Protein 4AU1 (pdb70)

B-factor: mean 21.13, std 10.08, range [6.3, 78.18]

CATH classification: 3.40.50.10230

Organism: Rhodobacter capsulatus (strain ATCC BAA-309 / NBRC 16581 / SB1003) (NCBI:txid272942)

Sequence (208 aa):
PHEYEKDGAKIYVQSFATIRAEADLARFTPEEEVVVVRMIHAAGMVGLENHVRFAPGMAIAARAALEAGAPILCDARMMVSEGITRARLPAKNEVICTLQDPRVPALAQEMGNTRRSAAALELWRPKLEGAVVAIGNNAPTALFHLLNMLEDPACPRPAAIIGCPVGFIGAAESKAALAVANPVPWVIVEGRLGGSSAITVAAVNALACRKE

Nearest PDB structures (foldseek):
  4au1-assembly1_A  TM=1.005E+00  e=2.458E-41  Rhodobacter capsulatus SB 1003
  5n0g-assembly1_A-2  TM=1.004E+00  e=7.968E-39  Rhodobacter capsulatus SB 1003
  3e7d-assembly1_A  TM=9.822E-01  e=1.282E-29  Brucella abortus
  1f2v-assembly1_A  TM=9.770E-01  e=1.179E-28  Pseudomonas denitrificans (nom. rej.)
  1ou0-assembly1_A  TM=9.249E-01  e=1.566E-16  Thermoplasma acidophilum DSM 1728

Solvent-accessible surface area: 10111 Å² total; per-residue (Å²): 168,170,160,152,74,154,72,41,76,92,78,98,105,89,31,10,60,74,11,91,92,113,18,96,18,104,137,20,66,106,70,21,32,42,0,0,0,16,0,2,57,40,35,74,69,62,24,0,3,93,71,1,116,25,5,130,42,0,3,106,36,0,23,56,13,0,68,91,31,11,23,0,0,1,4,10,130,150,0,5,109,32,5,55,120,102,32,27,59,36,202,9,91,30,31,30,21,39,107,31,124,158,0,50,60,48,5,156,142,68,71,58,59,140,24,0,0,3,1,40,54,2,84,121,80,0,126,28,0,0,0,0,0,0,72,7,22,51,0,0,78,26,0,15,94,9,10,138,73,130,88,4,37,83,5,28,0,0,0,0,0,0,65,17,148,157,20,0,34,104,0,0,37,33,0,11,134,59,91,28,15,44,13,0,0,0,59,24,146,63,14,9,16,59,7,0,16,6,0,0,8,6,1,1,43,178,160,77

InterPro domains:
  IPR003722 Cobalamin biosynthesis precorrin-8X methylmutase CobH/CbiC [PF02570] (12-205)
  IPR036588 Precorrin-8X methylmutase CobH/CbiC superfamily [G3DSA:3.40.50.10230] (2-209)
  IPR036588 Precorrin-8X methylmutase CobH/CbiC superfamily [SSF63965] (3-206)

Foldseek 3Di:
DDDDDDDPVVVVVVLLVVLVVPADQVVDDPLRSLLVSLLCSLVVDRVLVVQKDWDPCQSVQLLVLQLVQAAEEELDPLQLVLADCVLRNHSHHYDYQLPPPCQVVQCVVVVHDSSQSSVVVCQVRAAQHEYQYFADLRNLQSVLVQLVDVVGHHYQEYAQFHAADPNNLVSQVVCVVSPSHIYMYRHDRGGHNSSSSSSSSSSRHVPD

Radius of gyration: 16.88 Å; Cα contacts (8 Å, |Δi|>4): 423; chains: 1; bounding box: 59×37×43 Å

Secondary structure (DSSP, 8-state):
-------HHHHHHHHHHHHHHHS--TTS-HHHHHHHHHHHHHHT-TTGGGGEEE-TTHHHHHHHHHHTT--EEESSHHHHHHS-GGG-SS---EE--TT-TTHHHHHHHHTS-HHHHHGGGGHHHHTTPEEEE-S-HHHHHHHHHHTTSTTS---SEEEE----SSSHHHHHHHHHHH--SSEEEE-SS---HHHHHHHHHHHH-S--

Structure (mmCIF, N/CA/C/O backbone):
data_4AU1
#
_entry.id   4AU1
#
_cell.length_a   70.550
_cell.length_b   65.710
_cell.length_c   48.050
_cell.angle_alpha   90.00
_cell.angle_beta   99.32
_cell.angle_gamma   90.00
#
_symmetry.space_group_name_H-M   'C 1 2 1'
#
loop_
_entity.id
_entity.type
_entity.pdbx_description
1 polymer 'PRECORRIN-8X METHYLMUTASE'
2 non-polymer DESMETHYL-HBA
3 non-polymer 'SULFATE ION'
4 water water
#
loop_
_atom_site.group_PDB
_atom_site.id
_atom_site.type_symbol
_atom_site.label_atom_id
_atom_site.label_alt_id
_atom_site.label_comp_id
_atom_site.label_asym_id
_atom_site.label_entity_id
_atom_site.label_seq_id
_atom_site.pdbx_PDB_ins_code
_atom_site.Cartn_x
_atom_site.Cartn_y
_atom_site.Cartn_z
_atom_site.occupancy
_atom_site.B_iso_or_equiv
_atom_site.auth_seq_id
_atom_site.auth_comp_id
_atom_site.auth_asym_id
_atom_site.auth_atom_id
_atom_site.pdbx_PDB_model_num
ATOM 1 N N . PRO A 1 22 ? 23.932 30.256 9.013 1.00 33.65 2 PRO A N 1
ATOM 2 C CA . PRO A 1 22 ? 22.694 30.630 9.711 1.00 31.44 2 PRO A CA 1
ATOM 3 C C . PRO A 1 22 ? 21.582 29.594 9.575 1.00 30.24 2 PRO A C 1
ATOM 4 O O . PRO A 1 22 ? 21.619 28.736 8.678 1.00 29.57 2 PRO A O 1
ATOM 8 N N . HIS A 1 23 ? 20.569 29.679 10.460 1.00 22.76 3 HIS A N 1
ATOM 9 C CA . HIS A 1 23 ? 19.420 28.802 10.393 1.00 21.96 3 HIS A CA 1
ATOM 10 C C . HIS A 1 23 ? 18.607 29.138 9.153 1.00 26.42 3 HIS A C 1
ATOM 11 O O . HIS A 1 23 ? 18.333 30.315 8.900 1.00 25.49 3 HIS A O 1
ATOM 18 N N . GLU A 1 24 ? 18.184 28.106 8.412 1.00 23.83 4 GLU A N 1
ATOM 19 C CA . GLU A 1 24 ? 17.335 28.253 7.239 1.00 24.10 4 GLU A CA 1
ATOM 20 C C . GLU A 1 24 ? 15.926 27.900 7.668 1.00 25.48 4 GLU A C 1
ATOM 21 O O . GLU A 1 24 ? 15.744 26.957 8.437 1.00 27.08 4 GLU A O 1
ATOM 27 N N . TYR A 1 25 ? 14.921 28.621 7.144 1.00 20.45 5 TYR A N 1
ATOM 28 C CA . TYR A 1 25 ? 13.525 28.414 7.490 1.00 18.20 5 TYR A CA 1
ATOM 29 C C . TYR A 1 25 ? 12.635 29.106 6.469 1.00 20.54 5 TYR A C 1
ATOM 30 O O . TYR A 1 25 ? 13.104 29.970 5.710 1.00 21.03 5 TYR A O 1
ATOM 39 N N . GLU A 1 26 ? 11.356 28.737 6.451 1.00 18.34 6 GLU A N 1
ATOM 40 C CA . GLU A 1 26 ? 10.389 29.332 5.548 1.00 19.04 6 GLU A CA 1
ATOM 41 C C . GLU A 1 26 ? 10.048 30.750 6.056 1.00 20.50 6 GLU A C 1
ATOM 42 O O . GLU A 1 26 ? 9.672 30.937 7.226 1.00 18.17 6 GLU A O 1
ATOM 48 N N . LYS A 1 27 ? 10.180 31.738 5.155 1.00 19.22 7 LYS A N 1
ATOM 49 C CA . LYS A 1 27 ? 9.969 33.159 5.464 1.00 18.76 7 LYS A CA 1
ATOM 50 C C . LYS A 1 27 ? 8.713 33.778 4.844 1.00 23.04 7 LYS A C 1
ATOM 51 O O . LYS A 1 27 ? 8.432 34.949 5.095 1.00 21.18 7 LYS A O 1
ATOM 57 N N . ASP A 1 28 ? 7.997 33.040 3.972 1.00 19.94 8 ASP A N 1
ATOM 58 C CA . ASP A 1 28 ? 6.794 33.569 3.338 1.00 19.44 8 ASP A CA 1
ATOM 59 C C . ASP A 1 28 ? 5.580 33.232 4.204 1.00 21.47 8 ASP A C 1
ATOM 60 O O . ASP A 1 28 ? 5.130 32.079 4.201 1.00 18.79 8 ASP A O 1
ATOM 65 N N . GLY A 1 29 ? 5.065 34.238 4.932 1.00 21.12 9 GLY A N 1
ATOM 66 C CA . GLY A 1 29 ? 3.923 34.107 5.830 1.00 21.20 9 GLY A CA 1
ATOM 67 C C . GLY A 1 29 ? 2.649 33.613 5.164 1.00 25.14 9 GLY A C 1
ATOM 68 O O . GLY A 1 29 ? 1.973 32.731 5.704 1.00 24.29 9 GLY A O 1
ATOM 69 N N . ALA A 1 30 ? 2.323 34.145 3.970 1.00 24.52 10 ALA A N 1
ATOM 70 C CA . ALA A 1 30 ? 1.113 33.722 3.248 1.00 24.89 10 ALA A CA 1
ATOM 71 C C . ALA A 1 30 ? 1.197 32.218 2.904 1.00 26.84 10 ALA A C 1
ATOM 72 O O . ALA A 1 30 ? 0.223 31.483 3.131 1.00 27.80 10 ALA A O 1
ATOM 74 N N . LYS A 1 31 ? 2.392 31.755 2.494 1.00 22.38 11 LYS A N 1
ATOM 75 C CA . LYS A 1 31 ? 2.713 30.364 2.204 1.00 21.50 11 LYS A CA 1
ATOM 76 C C . LYS A 1 31 ? 2.622 29.493 3.468 1.00 22.93 11 LYS A C 1
ATOM 77 O O . LYS A 1 31 ? 2.051 28.397 3.412 1.00 21.45 11 LYS A O 1
ATOM 83 N N . ILE A 1 32 ? 3.179 29.970 4.597 1.00 18.20 12 ILE A N 1
ATOM 84 C CA . ILE A 1 32 ? 3.108 29.213 5.856 1.00 16.27 12 ILE A CA 1
ATOM 85 C C . ILE A 1 32 ? 1.636 28.928 6.221 1.00 18.55 12 ILE A C 1
ATOM 86 O O . ILE A 1 32 ? 1.324 27.800 6.609 1.00 17.37 12 ILE A O 1
ATOM 91 N N . TYR A 1 33 ? 0.745 29.953 6.081 1.00 18.70 13 TYR A N 1
ATOM 92 C CA . TYR A 1 33 ? -0.695 29.814 6.365 1.00 19.93 13 TYR A CA 1
ATOM 93 C C . TYR A 1 33 ? -1.290 28.703 5.495 1.00 20.13 13 TYR A C 1
ATOM 94 O O . TYR A 1 33 ? -1.941 27.784 6.005 1.00 19.51 13 TYR A O 1
ATOM 103 N N . VAL A 1 34 ? -1.026 28.752 4.174 1.00 17.85 14 VAL A N 1
ATOM 104 C CA . VAL A 1 34 ? -1.546 27.743 3.255 1.00 17.02 14 VAL A CA 1
ATOM 105 C C . VAL A 1 34 ? -1.075 26.321 3.621 1.00 18.45 14 VAL A C 1
ATOM 106 O O . VAL A 1 34 ? -1.871 25.366 3.640 1.00 18.47 14 VAL A O 1
ATOM 110 N N . GLN A 1 35 ? 0.228 26.189 3.935 1.00 15.72 15 GLN A N 1
ATOM 111 C CA . GLN A 1 35 ? 0.803 24.916 4.300 1.00 15.43 15 GLN A CA 1
ATOM 112 C C . GLN A 1 35 ? 0.212 24.400 5.623 1.00 16.46 15 GLN A C 1
ATOM 113 O O . GLN A 1 35 ? -0.027 23.192 5.741 1.00 17.66 15 GLN A O 1
ATOM 119 N N . SER A 1 36 ? 0.015 25.300 6.607 1.00 14.81 16 SER A N 1
ATOM 120 C CA . SER A 1 36 ? -0.558 24.941 7.894 1.00 14.51 16 SER A CA 1
ATOM 121 C C . SER A 1 36 ? -1.961 24.386 7.697 1.00 16.01 16 SER A C 1
ATOM 122 O O . SER A 1 36 ? -2.270 23.301 8.208 1.00 16.49 16 SER A O 1
ATOM 125 N N . PHE A 1 37 ? -2.804 25.104 6.930 1.00 13.82 17 PHE A N 1
ATOM 126 C CA . PHE A 1 37 ? -4.192 24.670 6.711 1.00 14.92 17 PHE A CA 1
ATOM 127 C C . PHE A 1 37 ? -4.248 23.351 5.953 1.00 16.69 17 PHE A C 1
ATOM 128 O O . PHE A 1 37 ? -5.124 22.525 6.235 1.00 16.95 17 PHE A O 1
ATOM 136 N N . ALA A 1 38 ? -3.317 23.138 4.981 1.00 15.88 18 ALA A N 1
ATOM 137 C CA . ALA A 1 38 ? -3.292 21.876 4.239 1.00 15.94 18 ALA A CA 1
ATOM 138 C C . ALA A 1 38 ? -2.882 20.708 5.142 1.00 17.88 18 ALA A C 1
ATOM 139 O O . ALA A 1 38 ? -3.470 19.627 5.059 1.00 18.69 18 ALA A O 1
ATOM 141 N N . THR A 1 39 ? -1.897 20.927 6.041 1.00 17.00 19 THR A N 1
ATOM 142 C CA . THR A 1 39 ? -1.462 19.889 6.986 1.00 15.61 19 THR A CA 1
ATOM 143 C C . THR A 1 39 ? -2.646 19.515 7.906 1.00 17.10 19 THR A C 1
ATOM 144 O O . THR A 1 39 ? -2.948 18.327 8.100 1.00 16.97 19 THR A O 1
ATOM 148 N N . ILE A 1 40 ? -3.367 20.533 8.409 1.00 15.05 20 ILE A N 1
ATOM 149 C CA . ILE A 1 40 ? -4.530 20.273 9.276 1.00 13.79 20 ILE A CA 1
ATOM 150 C C . ILE A 1 40 ? -5.608 19.467 8.535 1.00 17.67 20 ILE A C 1
ATOM 151 O O . ILE A 1 40 ? -6.114 18.483 9.085 1.00 18.14 20 ILE A O 1
ATOM 156 N N . ARG A 1 41 ? -5.922 19.849 7.278 1.00 15.31 21 ARG A N 1
ATOM 157 C CA . ARG A 1 41 ? -6.975 19.136 6.541 1.00 15.82 21 ARG A CA 1
ATOM 158 C C . ARG A 1 41 ? -6.554 17.702 6.203 1.00 18.85 21 ARG A C 1
ATOM 159 O O . ARG A 1 41 ? -7.399 16.799 6.187 1.00 19.79 21 ARG A O 1
ATOM 167 N N . ALA A 1 42 ? -5.241 17.471 6.044 1.00 18.53 22 ALA A N 1
ATOM 168 C CA . ALA A 1 42 ? -4.756 16.115 5.758 1.00 19.02 22 ALA A CA 1
ATOM 169 C C . ALA A 1 42 ? -4.784 15.185 6.985 1.00 22.80 22 ALA A C 1
ATOM 170 O O . ALA A 1 42 ? -4.855 13.967 6.808 1.00 23.69 22 ALA A O 1
ATOM 172 N N . GLU A 1 43 ? -4.762 15.739 8.218 1.00 18.01 23 GLU A N 1
ATOM 173 C CA . GLU A 1 43 ? -4.714 14.947 9.462 1.00 16.80 23 GLU A CA 1
ATOM 174 C C . GLU A 1 43 ? -6.015 14.889 10.258 1.00 18.56 23 GLU A C 1
ATOM 175 O O . GLU A 1 43 ? -6.241 13.927 10.997 1.00 18.99 23 GLU A O 1
ATOM 181 N N . ALA A 1 44 ? -6.799 15.969 10.211 1.00 17.25 24 ALA A N 1
ATOM 182 C CA . ALA A 1 44 ? -7.969 16.141 11.053 1.00 17.03 24 ALA A CA 1
ATOM 183 C C . ALA A 1 44 ? -9.208 15.347 10.651 1.00 21.14 24 ALA A C 1
ATOM 184 O O . ALA A 1 44 ? -9.357 14.990 9.482 1.00 20.53 24 ALA A O 1
ATOM 186 N N . ASP A 1 45 ? -10.106 15.137 11.621 1.00 19.07 25 ASP A N 1
ATOM 187 C CA . ASP A 1 45 ? -11.352 14.374 11.436 1.00 19.58 25 ASP A CA 1
ATOM 188 C C . ASP A 1 45 ? -12.495 15.390 11.317 1.00 20.08 25 ASP A C 1
ATOM 189 O O . ASP A 1 45 ? -13.158 15.689 12.309 1.00 18.87 25 ASP A O 1
ATOM 194 N N . LEU A 1 46 ? -12.684 15.950 10.115 1.00 16.67 26 LEU A N 1
ATOM 195 C CA . LEU A 1 46 ? -13.604 17.081 9.916 1.00 16.73 26 LEU A CA 1
ATOM 196 C C . LEU A 1 46 ? -14.900 16.808 9.172 1.00 19.53 26 LEU A C 1
ATOM 197 O O . LEU A 1 46 ? -15.686 17.737 8.950 1.00 19.12 26 LEU A O 1
ATOM 202 N N . ALA A 1 47 ? -15.157 15.550 8.805 1.00 18.87 27 ALA A N 1
ATOM 203 C CA . ALA A 1 47 ? -16.317 15.183 7.986 1.00 18.25 27 ALA A CA 1
ATOM 204 C C . ALA A 1 47 ? -17.698 15.635 8.491 1.00 19.38 27 ALA A C 1
ATOM 205 O O . ALA A 1 47 ? -18.597 15.907 7.680 1.00 18.46 27 ALA A O 1
ATOM 207 N N . ARG A 1 48 ? -17.891 15.682 9.820 1.00 17.50 28 ARG A N 1
ATOM 208 C CA . ARG A 1 48 ? -19.215 16.010 10.368 1.00 17.05 28 ARG A CA 1
ATOM 209 C C . ARG A 1 48 ? -19.590 17.475 10.255 1.00 19.08 28 ARG A C 1
ATOM 210 O O . ARG A 1 48 ? -20.751 17.838 10.516 1.00 19.26 28 ARG A O 1
ATOM 218 N N . PHE A 1 49 ? -18.603 18.337 9.954 1.00 14.47 29 PHE A N 1
ATOM 219 C CA . PHE A 1 49 ? -18.877 19.758 9.920 1.00 13.72 29 PHE A CA 1
ATOM 220 C C . PHE A 1 49 ? -19.384 20.200 8.575 1.00 17.21 29 PHE A C 1
ATOM 221 O O . PHE A 1 49 ? -18.922 19.712 7.537 1.00 18.16 29 PHE A O 1
ATOM 229 N N . THR A 1 50 ? -20.327 21.147 8.585 1.00 16.43 30 THR A N 1
ATOM 230 C CA . THR A 1 50 ? -20.811 21.742 7.342 1.00 16.44 30 THR A CA 1
ATOM 231 C C . THR A 1 50 ? -19.655 22.574 6.755 1.00 19.91 30 THR A C 1
ATOM 232 O O . THR A 1 50 ? -18.701 22.884 7.482 1.00 18.12 30 THR A O 1
ATOM 236 N N . PRO A 1 51 ? -19.706 22.976 5.462 1.00 17.15 31 PRO A N 1
ATOM 237 C CA . PRO A 1 51 ? -18.614 23.794 4.917 1.00 17.09 31 PRO A CA 1
ATOM 238 C C . PRO A 1 51 ? -18.327 25.075 5.726 1.00 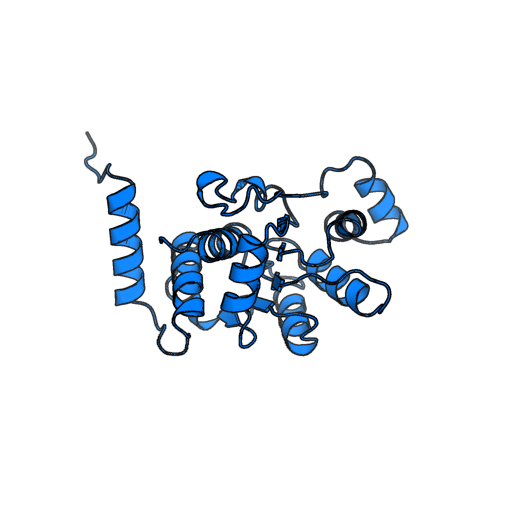18.77 31 PRO A C 1
ATOM 239 O O . PRO A 1 51 ? -17.169 25.429 5.903 1.00 19.49 31 PRO A O 1
ATOM 243 N N . GLU A 1 52 ? -19.378 25.757 6.240 1.00 17.70 32 GLU A N 1
ATOM 244 C CA . GLU A 1 52 ? -19.197 26.991 7.013 1.00 16.39 32 GLU A CA 1
ATOM 245 C C . GLU A 1 52 ? -18.559 26.708 8.374 1.00 18.05 32 GLU A C 1
ATOM 246 O O . GLU A 1 52 ? -17.735 27.490 8.860 1.00 18.54 32 GLU A O 1
ATOM 252 N N . GLU A 1 53 ? -18.921 25.570 8.976 1.00 16.26 33 GLU A N 1
ATOM 253 C CA . GLU A 1 53 ? -18.350 25.179 10.267 1.00 13.95 33 GLU A CA 1
ATOM 254 C C . GLU A 1 53 ? -16.913 24.705 10.105 1.00 15.75 33 GLU A C 1
ATOM 255 O O . GLU A 1 53 ? -16.066 25.018 10.953 1.00 15.31 33 GLU A O 1
ATOM 261 N N . GLU A 1 54 ? -16.637 23.953 9.026 1.00 14.17 34 GLU A N 1
ATOM 262 C CA . GLU A 1 54 ? -15.309 23.376 8.777 1.00 13.46 34 GLU A CA 1
ATOM 263 C C . GLU A 1 54 ? -14.208 24.457 8.740 1.00 16.48 34 GLU A C 1
ATOM 264 O O . GLU A 1 54 ? -13.129 24.250 9.305 1.00 14.87 34 GLU A O 1
ATOM 270 N N . VAL A 1 55 ? -14.487 25.596 8.093 1.00 15.44 35 VAL A N 1
ATOM 271 C CA . VAL A 1 55 ? -13.474 26.658 8.000 1.00 16.15 35 VAL A CA 1
ATOM 272 C C . VAL A 1 55 ? -13.136 27.222 9.394 1.00 16.69 35 VAL A C 1
ATOM 273 O O . VAL A 1 55 ? -11.963 27.509 9.700 1.00 15.84 35 VAL A O 1
ATOM 277 N N . VAL A 1 56 ? -14.147 27.304 10.263 1.00 15.10 36 VAL A N 1
ATOM 278 C CA . VAL A 1 56 ? -13.934 27.795 11.624 1.00 13.97 36 VAL A CA 1
ATOM 279 C C . VAL A 1 56 ? -13.088 26.778 12.401 1.00 14.62 36 VAL A C 1
ATOM 280 O O . VAL A 1 56 ? -12.136 27.156 13.102 1.00 14.66 36 VAL A O 1
ATOM 284 N N . VAL A 1 57 ? -13.440 25.483 12.288 1.00 13.67 37 VAL A N 1
ATOM 285 C CA . VAL A 1 57 ? -12.710 24.455 13.030 1.00 13.03 37 VAL A CA 1
ATOM 286 C C . VAL A 1 57 ? -11.252 24.405 12.592 1.00 14.23 37 VAL A C 1
ATOM 287 O O . VAL A 1 57 ? -10.369 24.277 13.433 1.00 14.34 37 VAL A O 1
ATOM 291 N N . VAL A 1 58 ? -10.997 24.469 11.267 1.00 12.61 38 VAL A N 1
ATOM 292 C CA . VAL A 1 58 ? -9.615 24.474 10.800 1.00 12.19 38 VAL A CA 1
ATOM 293 C C . VAL A 1 58 ? -8.824 25.641 11.419 1.00 13.80 38 VAL A C 1
ATOM 294 O O . VAL A 1 58 ? -7.679 25.444 11.824 1.00 13.10 38 VAL A O 1
ATOM 298 N N . ARG A 1 59 ? -9.423 26.840 11.483 1.00 13.61 39 ARG A N 1
ATOM 299 C CA . ARG A 1 59 ? -8.672 27.969 12.027 1.00 13.30 39 ARG A CA 1
ATOM 300 C C . ARG A 1 59 ? -8.423 27.776 13.543 1.00 13.96 39 ARG A C 1
ATOM 301 O O . ARG A 1 59 ? -7.348 28.157 14.032 1.00 14.75 39 ARG A O 1
ATOM 309 N N . MET A 1 60 ? -9.397 27.175 14.260 1.00 12.24 40 MET A N 1
ATOM 310 C CA . MET A 1 60 ? -9.233 26.912 15.695 1.00 11.69 40 MET A CA 1
ATOM 311 C C . MET A 1 60 ? -8.092 25.919 15.902 1.00 14.10 40 MET A C 1
ATOM 312 O O . MET A 1 60 ? -7.256 26.121 16.779 1.00 14.75 40 MET A O 1
ATOM 317 N N . ILE A 1 61 ? -8.021 24.826 15.073 1.00 12.41 41 ILE A N 1
ATOM 318 C CA . ILE A 1 61 ? -6.945 23.832 15.195 1.00 11.72 41 ILE A CA 1
ATOM 319 C C . ILE A 1 61 ? -5.605 24.525 14.956 1.00 14.07 41 ILE A C 1
ATOM 320 O O . ILE A 1 61 ? -4.632 24.296 15.684 1.00 14.59 41 ILE A O 1
ATOM 325 N N . HIS A 1 62 ? -5.556 25.377 13.899 1.00 12.16 42 HIS A N 1
ATOM 326 C CA . HIS A 1 62 ? -4.365 26.149 13.556 1.00 12.45 42 HIS A CA 1
ATOM 327 C C . HIS A 1 62 ? -3.881 26.972 14.752 1.00 14.77 42 HIS A C 1
ATOM 328 O O . HIS A 1 62 ? -2.692 26.930 15.082 1.00 16.33 42 HIS A O 1
ATOM 335 N N . ALA A 1 63 ? -4.800 27.694 15.418 1.00 14.45 43 ALA A N 1
ATOM 336 C CA . ALA A 1 63 ? -4.416 28.523 16.565 1.00 14.09 43 ALA A CA 1
ATOM 337 C C . ALA A 1 63 ? -3.881 27.708 17.740 1.00 16.61 43 ALA A C 1
ATOM 338 O O . ALA A 1 63 ? -2.971 28.177 18.439 1.00 17.17 43 ALA A O 1
ATOM 340 N N . ALA A 1 64 ? -4.448 26.505 17.953 1.00 14.17 44 ALA A N 1
ATOM 341 C CA . ALA A 1 64 ? -4.090 25.638 19.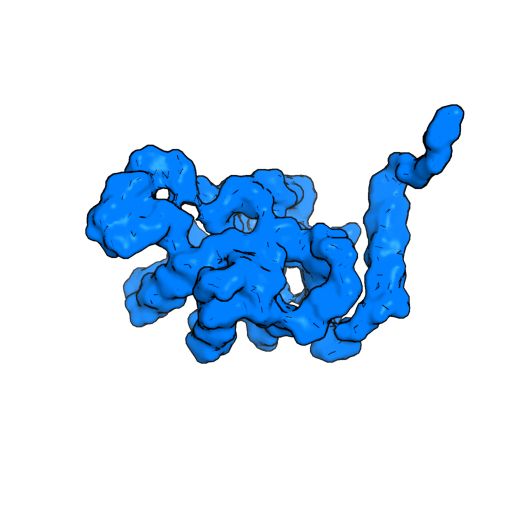063 1.00 14.49 44 ALA A CA 1
ATOM 342 C C . ALA A 1 64 ? -2.861 24.782 18.813 1.00 15.13 44 ALA A C 1
ATOM 343 O O . ALA A 1 64 ? -2.311 24.239 19.770 1.00 15.55 44 ALA A O 1
ATOM 345 N N . GLY A 1 65 ? -2.493 24.578 17.540 1.00 12.90 45 GLY A N 1
ATOM 346 C CA . GLY A 1 65 ? -1.412 23.652 17.201 1.00 12.28 45 GLY A CA 1
ATOM 347 C C . GLY A 1 65 ? -1.777 22.221 17.580 1.00 14.59 45 GLY A C 1
ATOM 348 O O . GLY A 1 65 ? -0.908 21.443 17.971 1.00 14.14 45 GLY A O 1
ATOM 349 N N . MET A 1 66 ? -3.073 21.873 17.498 1.00 13.24 46 MET A N 1
ATOM 350 C CA . MET A 1 66 ? -3.524 20.605 18.014 1.00 15.43 46 MET A CA 1
ATOM 351 C C . MET A 1 66 ? -4.578 19.932 17.164 1.00 15.90 46 MET A C 1
ATOM 352 O O . MET A 1 66 ? -5.779 20.207 17.315 1.00 15.01 46 MET A O 1
ATOM 357 N N . VAL A 1 67 ? -4.148 19.020 16.281 1.00 14.78 47 VAL A N 1
ATOM 358 C CA . VAL A 1 67 ? -5.119 18.184 15.591 1.00 15.26 47 VAL A CA 1
ATOM 359 C C . VAL A 1 67 ? -5.651 17.293 16.733 1.00 20.29 47 VAL A C 1
ATOM 360 O O . VAL A 1 67 ? -4.897 16.827 17.605 1.00 20.50 47 VAL A O 1
ATOM 364 N N . GLY A 1 68 ? -6.942 17.126 16.751 1.00 17.03 48 GLY A N 1
ATOM 365 C CA . GLY A 1 68 ? -7.600 16.397 17.830 1.00 16.15 48 GLY A CA 1
ATOM 366 C C . GLY A 1 68 ? -8.566 17.340 18.510 1.00 16.91 48 GLY A C 1
ATOM 367 O O . GLY A 1 68 ? -9.618 16.916 19.019 1.00 16.30 48 GLY A O 1
ATOM 368 N N . LEU A 1 69 ? -8.254 18.665 18.471 1.00 14.12 49 LEU A N 1
ATOM 369 C CA . LEU A 1 69 ? -9.166 19.667 19.044 1.00 12.25 49 LEU A CA 1
ATOM 370 C C . LEU A 1 69 ? -10.574 19.509 18.431 1.00 15.89 49 LEU A C 1
ATOM 371 O O . LEU A 1 69 ? -11.573 19.755 19.111 1.00 15.60 49 LEU A O 1
ATOM 376 N N . GLU A 1 70 ? -10.644 19.131 17.135 1.00 14.64 50 GLU A N 1
ATOM 377 C CA . GLU A 1 70 ? -11.944 19.031 16.454 1.00 14.97 50 GLU A CA 1
ATOM 378 C C . GLU A 1 70 ? -12.897 18.051 17.096 1.00 15.82 50 GLU A C 1
ATOM 379 O O . GLU A 1 70 ? -14.102 18.210 16.936 1.00 16.54 50 GLU A O 1
ATOM 385 N N . ASN A 1 71 ? -12.374 17.045 17.821 1.00 13.73 51 ASN A N 1
ATOM 386 C CA . ASN A 1 71 ? -13.283 16.098 18.476 1.00 13.03 51 ASN A CA 1
ATOM 387 C C . ASN A 1 71 ? -14.062 16.762 19.606 1.00 16.28 51 ASN A C 1
ATOM 388 O O . ASN A 1 71 ? -15.026 16.163 20.074 1.00 18.44 51 ASN A O 1
ATOM 393 N N . HIS A 1 72 ? -13.673 17.971 20.033 1.00 13.98 52 HIS A N 1
ATOM 394 C CA . HIS A 1 72 ? -14.328 18.667 21.145 1.00 15.65 52 HIS A CA 1
ATOM 395 C C . HIS A 1 72 ? -15.240 19.810 20.709 1.00 15.64 52 HIS A C 1
ATOM 396 O O . HIS A 1 72 ? -15.989 20.352 21.525 1.00 14.77 52 HIS A O 1
ATOM 403 N N . VAL A 1 73 ? -15.198 20.156 19.421 1.00 13.39 53 VAL A N 1
ATOM 404 C CA . VAL A 1 73 ? -15.949 21.301 18.920 1.00 12.06 53 VAL A CA 1
ATOM 405 C C . VAL A 1 73 ? -17.395 20.946 18.627 1.00 15.05 53 VAL A C 1
ATOM 406 O O . VAL A 1 73 ? -17.687 19.934 17.960 1.00 15.27 53 VAL A O 1
ATOM 410 N N . ARG A 1 74 ? -18.303 21.807 19.105 1.00 14.26 54 ARG A N 1
ATOM 411 C CA . ARG A 1 74 ? -19.743 21.630 18.888 1.00 14.42 54 ARG A CA 1
ATOM 412 C C . ARG A 1 74 ? -20.346 22.963 18.476 1.00 15.76 54 ARG A C 1
ATOM 413 O O . ARG A 1 74 ? -20.100 23.975 19.150 1.00 14.93 54 ARG A O 1
ATOM 421 N N . PHE A 1 75 ? -21.197 22.954 17.435 1.00 13.75 55 PHE A N 1
ATOM 422 C CA . PHE A 1 75 ? -21.914 24.161 16.990 1.00 14.00 55 PHE A CA 1
ATOM 423 C C . PHE A 1 75 ? -23.404 23.937 17.086 1.00 16.72 55 PHE A C 1
ATOM 424 O O . PHE A 1 75 ? -23.891 22.838 16.742 1.00 16.52 55 PHE A O 1
ATOM 432 N N . ALA A 1 76 ? -24.137 25.019 17.394 1.00 14.00 56 ALA A N 1
ATOM 433 C CA . ALA A 1 76 ? -25.567 24.952 17.224 1.00 14.02 56 ALA A CA 1
ATOM 434 C C . ALA A 1 76 ? -25.784 24.985 15.711 1.00 17.22 56 ALA A C 1
ATOM 435 O O . ALA A 1 76 ? -25.059 25.688 14.999 1.00 15.86 56 ALA A O 1
ATOM 437 N N . PRO A 1 77 ? -26.781 24.242 15.197 1.00 15.84 57 PRO A N 1
ATOM 438 C CA . PRO A 1 77 ? -27.078 24.318 13.749 1.00 16.08 57 PRO A CA 1
ATOM 439 C C . PRO A 1 77 ? -27.304 25.771 13.312 1.00 19.48 57 PRO A C 1
ATOM 440 O O . PRO A 1 77 ? -28.020 26.518 13.990 1.00 19.31 57 PRO A O 1
ATOM 444 N N . GLY A 1 78 ? -26.639 26.175 12.237 1.00 17.39 58 GLY A N 1
ATOM 445 C CA . GLY A 1 78 ? -26.760 27.526 11.684 1.00 18.24 58 GLY A CA 1
ATOM 446 C C . GLY A 1 78 ? -25.930 28.612 12.344 1.00 19.29 58 GLY A C 1
ATOM 447 O O . GLY A 1 78 ? -25.917 29.755 11.852 1.00 18.74 58 GLY A O 1
ATOM 448 N N . MET A 1 79 ? -25.225 28.304 13.451 1.00 15.15 59 MET A N 1
ATOM 449 C CA . MET A 1 79 ? -24.433 29.329 14.125 1.00 13.61 59 MET A CA 1
ATOM 450 C C . MET A 1 79 ? -23.388 29.998 13.212 1.00 17.04 59 MET A C 1
ATOM 451 O O . MET A 1 79 ? -23.284 31.235 13.215 1.00 17.15 59 MET A O 1
ATOM 456 N N . ALA A 1 80 ? -22.579 29.203 12.492 1.00 14.87 60 ALA A N 1
ATOM 457 C CA . ALA A 1 80 ? -21.509 29.795 11.678 1.00 15.02 60 ALA A CA 1
ATOM 458 C C . ALA A 1 80 ? -22.073 30.731 10.609 1.00 16.35 60 ALA A C 1
ATOM 459 O O . ALA A 1 80 ? -21.516 31.824 10.388 1.00 16.58 60 ALA A O 1
ATOM 461 N N . ILE A 1 81 ? -23.206 30.347 9.994 1.00 15.48 61 ILE A N 1
ATOM 462 C CA . ILE A 1 81 ? -23.847 31.217 8.986 1.00 16.60 61 ILE A CA 1
ATOM 463 C C . ILE A 1 81 ? -24.377 32.488 9.671 1.00 19.08 61 ILE A C 1
ATOM 464 O O . ILE A 1 81 ? -24.143 33.587 9.172 1.00 18.96 61 ILE A O 1
ATOM 469 N N . ALA A 1 82 ? -25.026 32.339 10.835 1.00 16.81 62 ALA A N 1
ATOM 470 C CA . ALA A 1 82 ? -25.613 33.478 11.545 1.00 17.30 62 ALA A CA 1
ATOM 471 C C . ALA A 1 82 ? -24.553 34.480 12.041 1.00 17.74 62 ALA A C 1
ATOM 472 O O . ALA A 1 82 ? -24.749 35.699 11.942 1.00 18.73 62 ALA A O 1
ATOM 474 N N . ALA A 1 83 ? -23.446 33.973 12.603 1.00 15.71 63 ALA A N 1
ATOM 475 C CA . ALA A 1 83 ? -22.388 34.837 13.133 1.00 15.41 63 ALA A CA 1
ATOM 476 C C . ALA A 1 83 ? -21.694 35.580 11.999 1.00 17.72 63 ALA A C 1
ATOM 477 O O . ALA A 1 83 ? -21.423 36.772 12.152 1.00 17.30 63 ALA A O 1
ATOM 479 N N . ARG A 1 84 ? -21.423 34.908 10.850 1.00 15.85 64 ARG A N 1
ATOM 480 C CA . ARG A 1 84 ? -20.809 35.627 9.719 1.00 16.19 64 ARG A CA 1
ATOM 481 C C . ARG A 1 84 ? -21.755 36.740 9.231 1.00 18.75 64 ARG A C 1
ATOM 482 O O . ARG A 1 84 ? -21.309 37.867 8.993 1.00 19.29 64 ARG A O 1
ATOM 490 N N . ALA A 1 85 ? -23.065 36.442 9.126 1.00 17.07 65 ALA A N 1
ATOM 491 C CA . ALA A 1 85 ? -24.024 37.469 8.697 1.00 17.44 65 ALA A CA 1
ATOM 492 C C . ALA A 1 85 ? -24.076 38.658 9.663 1.00 19.92 65 ALA A C 1
ATOM 493 O O . ALA A 1 85 ? -24.139 39.808 9.214 1.00 19.61 65 ALA A O 1
ATOM 495 N N . ALA A 1 86 ? -23.988 38.402 10.982 1.00 19.01 66 ALA A N 1
ATOM 496 C CA . ALA A 1 86 ? -23.997 39.492 11.939 1.00 18.68 66 ALA A CA 1
ATOM 497 C C . ALA A 1 86 ? -22.744 40.362 11.769 1.00 19.20 66 ALA A C 1
ATOM 498 O O . ALA A 1 86 ? -22.851 41.593 11.778 1.00 19.18 66 ALA A O 1
ATOM 500 N N . LEU A 1 87 ? -21.556 39.736 11.583 1.00 16.67 67 LEU A N 1
ATOM 501 C CA . LEU A 1 87 ? -20.332 40.515 11.404 1.00 15.41 67 LEU A CA 1
ATOM 502 C C . LEU A 1 87 ? -20.407 41.315 10.101 1.00 18.36 67 LEU A C 1
ATOM 503 O O . LEU A 1 87 ? -20.033 42.493 10.102 1.00 19.24 67 LEU A O 1
ATOM 508 N N . GLU A 1 88 ? -20.962 40.728 9.025 1.00 17.08 68 GLU A N 1
ATOM 509 C CA . GLU A 1 88 ? -21.067 41.467 7.762 1.00 17.62 68 GLU A CA 1
ATOM 510 C C . GLU A 1 88 ? -22.035 42.646 7.851 1.00 23.78 68 GLU A C 1
ATOM 511 O O . GLU A 1 88 ? -21.904 43.624 7.100 1.00 24.54 68 GLU A O 1
ATOM 517 N N . ALA A 1 89 ? -22.968 42.579 8.809 1.00 21.22 69 ALA A N 1
ATOM 518 C CA . ALA A 1 89 ? -23.966 43.620 9.059 1.00 22.40 69 ALA A CA 1
ATOM 519 C C . ALA A 1 89 ? -23.430 44.710 10.016 1.00 24.92 69 ALA A C 1
ATOM 520 O O . ALA A 1 89 ? -24.174 45.619 10.368 1.00 26.39 69 ALA A O 1
ATOM 522 N N . GLY A 1 90 ? -22.180 44.578 10.462 1.00 20.37 70 GLY A N 1
ATOM 523 C CA . GLY A 1 90 ? -21.517 45.544 11.331 1.00 19.28 70 GLY A CA 1
ATOM 524 C C . GLY A 1 90 ? -21.609 45.270 12.822 1.00 21.65 70 GLY A C 1
ATOM 525 O O . GLY A 1 90 ? -21.322 46.161 13.616 1.00 21.26 70 GLY A O 1
ATOM 526 N N . ALA A 1 91 ? -21.998 44.050 13.222 1.00 18.15 71 ALA A N 1
ATOM 527 C CA . ALA A 1 91 ? -22.117 43.725 14.653 1.00 16.67 71 ALA A CA 1
ATOM 528 C C . ALA A 1 91 ? -20.814 43.972 15.413 1.00 16.90 71 ALA A C 1
ATOM 529 O O . ALA A 1 91 ? -19.741 43.573 14.942 1.00 16.96 71 ALA A O 1
ATOM 531 N N . PRO A 1 92 ? -20.887 44.522 16.646 1.00 14.95 72 PRO A N 1
ATOM 532 C CA . PRO A 1 92 ? -19.672 44.617 17.464 1.00 14.50 72 PRO A CA 1
ATOM 533 C C . PRO A 1 92 ? -19.306 43.229 18.000 1.00 15.75 72 PRO A C 1
ATOM 534 O O . PRO A 1 92 ? -20.149 42.317 18.071 1.00 16.16 72 PRO A O 1
ATOM 538 N N . ILE A 1 93 ? -18.054 43.080 18.409 1.00 13.85 73 ILE A N 1
ATOM 539 C CA . ILE A 1 93 ? -17.533 41.848 18.964 1.00 13.41 73 ILE A CA 1
ATOM 540 C C . ILE A 1 93 ? -17.204 42.157 20.412 1.00 15.30 73 ILE A C 1
ATOM 541 O O . ILE A 1 93 ? -16.347 43.012 20.693 1.00 15.52 73 ILE A O 1
ATOM 546 N N . LEU A 1 94 ? -17.884 41.468 21.347 1.00 12.56 74 LEU A N 1
ATOM 547 C CA . LEU A 1 94 ? -17.728 41.715 22.779 1.00 12.54 74 LEU A CA 1
ATOM 548 C C . LEU A 1 94 ? -16.843 40.618 23.353 1.00 13.87 74 LEU A C 1
ATOM 549 O O . LEU A 1 94 ? -17.180 39.445 23.231 1.00 14.01 74 LEU A O 1
ATOM 554 N N . CYS A 1 95 ? -15.722 41.005 23.972 1.00 11.98 75 CYS A N 1
ATOM 555 C CA . CYS A 1 95 ? -14.653 40.090 24.379 1.00 11.53 75 CYS A CA 1
ATOM 556 C C . CYS A 1 95 ? -14.471 40.086 25.858 1.00 13.82 75 CYS A C 1
ATOM 557 O O . CYS A 1 95 ? -14.425 41.158 26.450 1.00 13.12 75 CYS A O 1
ATOM 560 N N . ASP A 1 96 ? -14.288 38.901 26.463 1.00 12.72 76 ASP A N 1
ATOM 561 C CA . ASP A 1 96 ? -14.125 38.836 27.918 1.00 11.73 76 ASP A CA 1
ATOM 562 C C . ASP A 1 96 ? -12.755 39.281 28.424 1.00 15.81 76 ASP A C 1
ATOM 563 O O . ASP A 1 96 ? -12.609 39.603 29.616 1.00 15.82 76 ASP A O 1
ATOM 568 N N . ALA A 1 97 ? -11.745 39.250 27.560 1.00 14.86 77 ALA A N 1
ATOM 569 C CA . ALA A 1 97 ? -10.370 39.558 27.955 1.00 15.69 77 ALA A CA 1
ATOM 570 C C . ALA A 1 97 ? -9.633 40.314 26.864 1.00 16.44 77 ALA A C 1
ATOM 571 O O . ALA A 1 97 ? -9.979 40.162 25.686 1.00 14.45 77 ALA A O 1
ATOM 573 N N . ARG A 1 98 ? -8.591 41.082 27.251 1.00 15.92 78 ARG A N 1
ATOM 574 C CA . ARG A 1 98 ? -7.773 41.828 26.311 1.00 15.18 78 ARG A CA 1
ATOM 575 C C . ARG A 1 98 ? -7.018 40.928 25.339 1.00 16.82 78 ARG A C 1
ATOM 576 O O . ARG A 1 98 ? -6.753 41.356 24.211 1.00 17.06 78 ARG A O 1
ATOM 584 N N A MET A 1 99 ? -6.639 39.724 25.762 0.51 13.96 79 MET A N 1
ATOM 585 N N B MET A 1 99 ? -6.699 39.678 25.745 0.49 15.09 79 MET A N 1
ATOM 586 C CA A MET A 1 99 ? -5.949 38.828 24.832 0.51 12.69 79 MET A CA 1
ATOM 587 C CA B MET A 1 99 ? -6.006 38.691 24.882 0.49 14.40 79 MET A CA 1
ATOM 588 C C A MET A 1 99 ? -6.855 38.513 23.652 0.51 16.54 79 MET A C 1
ATOM 589 C C B MET A 1 99 ? -6.900 38.193 23.752 0.49 17.28 79 MET A C 1
ATOM 590 O O A MET A 1 99 ? -6.357 38.395 22.531 0.51 15.94 79 MET A O 1
ATOM 591 O O B MET A 1 99 ? -6.435 37.582 22.771 0.49 15.49 79 MET A O 1
ATOM 600 N N . VAL A 1 100 ? -8.203 38.466 23.884 1.00 14.39 80 VAL A N 1
ATOM 601 C CA . VAL A 1 100 ? -9.156 38.187 22.830 1.00 13.99 80 VAL A CA 1
ATOM 602 C C . VAL A 1 100 ? -9.311 39.461 21.975 1.00 15.84 80 VAL A C 1
ATOM 603 O O . VAL A 1 100 ? -9.124 39.406 20.756 1.00 16.46 80 VAL A O 1
ATOM 607 N N . SER A 1 101 ? -9.660 40.606 22.592 1.00 13.46 81 SER A N 1
ATOM 608 C CA . SER A 1 101 ? -9.870 41.818 21.810 1.00 15.59 81 SER A CA 1
ATOM 609 C C . SER A 1 101 ? -8.646 42.213 20.993 1.00 20.59 81 SER A C 1
ATOM 610 O O . SER A 1 101 ? -8.787 42.592 19.827 1.00 20.88 81 SER A O 1
ATOM 613 N N . GLU A 1 102 ? -7.444 42.053 21.580 1.00 18.78 82 GLU A N 1
ATOM 614 C CA . GLU A 1 102 ? -6.199 42.435 20.898 1.00 20.85 82 GLU A CA 1
ATOM 615 C C . GLU A 1 102 ? -5.759 41.449 19.816 1.00 24.61 82 GLU A C 1
ATOM 616 O O . GLU A 1 102 ? -4.986 41.821 18.924 1.00 27.10 82 GLU A O 1
ATOM 622 N N . GLY A 1 103 ? -6.294 40.242 19.858 1.00 18.77 83 GLY A N 1
ATOM 623 C CA . GLY A 1 103 ? -6.002 39.196 18.886 1.00 18.84 83 GLY A CA 1
ATOM 624 C C . GLY A 1 103 ? -6.79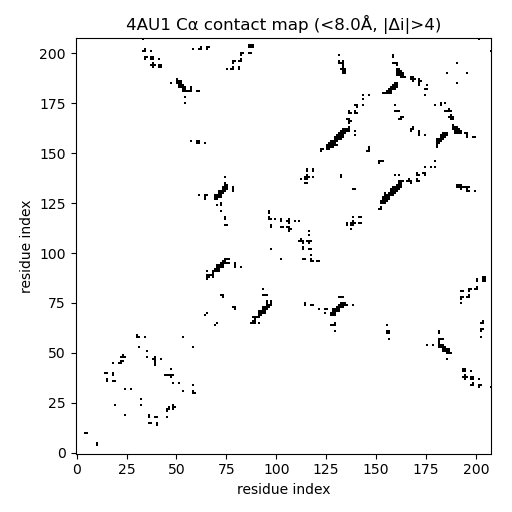2 39.265 17.604 1.00 23.03 83 GLY A C 1
ATOM 625 O O . GLY A 1 103 ? -6.383 38.706 16.575 1.00 24.90 83 GLY A O 1
ATOM 626 N N . ILE A 1 104 ? -7.959 39.894 17.657 1.00 17.08 84 ILE A N 1
ATOM 627 C CA . ILE A 1 104 ? -8.801 39.969 16.474 1.00 15.20 84 ILE A CA 1
ATOM 628 C C . ILE A 1 104 ? -8.088 40.803 15.439 1.00 19.67 84 ILE A C 1
ATOM 629 O O . ILE A 1 104 ? -7.529 41.860 15.757 1.00 18.42 84 ILE A O 1
ATOM 634 N N . THR A 1 105 ? -8.037 40.272 14.211 1.00 17.47 85 THR A N 1
ATOM 635 C CA . THR A 1 105 ? -7.319 40.919 13.114 1.00 16.75 85 THR A CA 1
ATOM 636 C C . THR A 1 105 ? -8.236 41.987 12.493 1.00 20.56 85 THR A C 1
ATOM 637 O O . THR A 1 105 ? -9.206 41.669 11.803 1.00 20.25 85 THR A O 1
ATOM 641 N N . ARG A 1 106 ? -7.908 43.256 12.729 1.00 19.39 86 ARG A N 1
ATOM 642 C CA . ARG A 1 106 ? -8.708 44.375 12.228 1.00 21.35 86 ARG A CA 1
ATOM 643 C C . ARG A 1 106 ? -8.877 44.344 10.706 1.00 24.64 86 ARG A C 1
ATOM 644 O O . ARG A 1 106 ? -9.981 44.619 10.212 1.00 24.64 86 ARG A O 1
ATOM 652 N N . ALA A 1 107 ? -7.816 43.916 9.976 1.00 23.79 87 ALA A N 1
ATOM 653 C CA . ALA A 1 107 ? -7.818 43.820 8.503 1.00 24.16 87 ALA A CA 1
ATOM 654 C C . ALA A 1 107 ? -8.833 42.785 7.947 1.00 27.60 87 ALA A C 1
ATOM 655 O O . ALA A 1 107 ? -9.222 42.855 6.773 1.00 29.31 87 ALA A O 1
ATOM 657 N N . ARG A 1 108 ? -9.218 41.816 8.762 1.00 23.32 88 ARG A N 1
ATOM 658 C CA . ARG A 1 108 ? -10.177 40.785 8.370 1.00 22.22 88 ARG A CA 1
ATOM 659 C C . ARG A 1 108 ? -11.624 41.225 8.674 1.00 25.42 88 ARG A C 1
ATOM 660 O O . ARG A 1 108 ? -12.571 40.553 8.244 1.00 25.01 88 ARG A O 1
ATOM 668 N N . LEU A 1 109 ? -11.806 42.355 9.404 1.00 21.52 89 LEU A N 1
ATOM 669 C CA . LEU A 1 109 ? -13.158 42.788 9.752 1.00 19.73 89 LEU A CA 1
ATOM 670 C C . LEU A 1 109 ? -13.929 43.312 8.549 1.00 22.22 89 LEU A C 1
ATOM 671 O O . LEU A 1 109 ? -13.389 44.102 7.780 1.00 22.70 89 LEU A O 1
ATOM 676 N N . PRO A 1 110 ? -15.154 42.804 8.305 1.00 19.11 90 PRO A N 1
ATOM 677 C CA . PRO A 1 110 ? -15.864 43.181 7.069 1.00 18.85 90 PRO A CA 1
ATOM 678 C C . PRO A 1 110 ? -16.566 44.527 7.058 1.00 23.34 90 PRO A C 1
ATOM 679 O O . PRO A 1 110 ? -16.839 45.061 5.969 1.00 24.36 90 PRO A O 1
ATOM 683 N N . ALA A 1 111 ? -16.944 45.028 8.242 1.00 21.28 91 ALA A N 1
ATOM 684 C CA . ALA A 1 111 ? -17.777 46.215 8.334 1.00 21.95 91 ALA A CA 1
ATOM 685 C C . ALA A 1 111 ? -17.403 47.152 9.487 1.00 25.06 91 ALA A C 1
ATOM 686 O O . ALA A 1 111 ? -18.281 47.614 10.234 1.00 26.31 91 ALA A O 1
ATOM 688 N N . LYS A 1 112 ? -16.097 47.455 9.607 1.00 21.46 92 LYS A N 1
ATOM 689 C CA . LYS A 1 112 ? -15.538 48.391 10.612 1.00 21.94 92 LYS A CA 1
ATOM 690 C C . LYS A 1 112 ? -16.081 48.045 12.011 1.00 23.33 92 LYS A C 1
ATOM 691 O O . LYS A 1 112 ? -16.460 48.924 12.794 1.00 23.29 92 LYS A O 1
ATOM 697 N N . ASN A 1 113 ? -16.177 46.743 12.287 1.00 19.23 93 ASN A N 1
ATOM 698 C CA . ASN A 1 113 ? -16.781 46.248 13.520 1.00 16.58 93 ASN A CA 1
ATOM 699 C C . ASN A 1 113 ? -16.012 46.735 14.725 1.00 18.18 93 ASN A C 1
ATOM 700 O O . ASN A 1 113 ? -14.785 46.661 14.748 1.00 19.05 93 ASN A O 1
ATOM 705 N N . GLU A 1 114 ? -16.730 47.207 15.749 1.00 16.15 94 GLU A N 1
ATOM 706 C CA . GLU A 1 114 ? -16.068 47.626 16.980 1.00 15.21 94 GLU A CA 1
ATOM 707 C C . GLU A 1 114 ? -15.677 46.375 17.735 1.00 16.94 94 GLU A C 1
ATOM 708 O O . GLU A 1 114 ? -16.485 45.452 17.828 1.00 17.09 94 GLU A O 1
ATOM 714 N N . VAL A 1 115 ? -14.481 46.354 18.326 1.00 14.79 95 VAL A N 1
ATOM 715 C CA . VAL A 1 115 ? -13.999 45.241 19.137 1.00 14.61 95 VAL A CA 1
ATOM 716 C C . VAL A 1 115 ? -13.910 45.792 20.552 1.00 18.44 95 VAL A C 1
ATOM 717 O O . VAL A 1 115 ? -13.114 46.701 20.819 1.00 19.54 95 VAL A O 1
ATOM 721 N N . ILE A 1 116 ? -14.749 45.255 21.446 1.00 16.39 96 ILE A N 1
ATOM 722 C CA . ILE A 1 116 ? -14.868 45.802 22.778 1.00 16.49 96 ILE A CA 1
ATOM 723 C C . ILE A 1 116 ? -14.468 44.839 23.859 1.00 17.12 96 ILE A C 1
ATOM 724 O O . ILE A 1 116 ? -14.798 43.653 23.806 1.00 16.59 96 ILE A O 1
ATOM 729 N N . CYS A 1 117 ? -13.810 45.375 24.895 1.00 15.94 97 CYS A N 1
ATOM 730 C CA . CYS A 1 117 ? -13.494 44.620 26.104 1.00 14.67 97 CYS A CA 1
ATOM 731 C C . CYS A 1 117 ? -13.667 45.617 27.239 1.00 15.42 97 CYS A C 1
ATOM 732 O O . CYS A 1 117 ? -13.045 46.683 27.187 1.00 16.61 97 CYS A O 1
ATOM 735 N N . THR A 1 118 ? -14.555 45.318 28.212 1.00 12.88 98 THR A N 1
ATOM 736 C CA . THR A 1 118 ? -14.825 46.248 29.318 1.00 12.94 98 THR A CA 1
ATOM 737 C C . THR A 1 118 ? -14.144 45.839 30.617 1.00 16.06 98 THR A C 1
ATOM 738 O O . THR A 1 118 ? -14.359 46.470 31.641 1.00 15.82 98 THR A O 1
ATOM 742 N N . LEU A 1 119 ? -13.321 44.785 30.565 1.00 14.77 99 LEU A N 1
ATOM 743 C CA . LEU A 1 119 ? -12.651 44.255 31.741 1.00 15.44 99 LEU A CA 1
ATOM 744 C C . LEU A 1 119 ? -11.875 45.292 32.530 1.00 19.50 99 LEU A C 1
ATOM 745 O O . LEU A 1 119 ? -11.861 45.204 33.760 1.00 19.37 99 LEU A O 1
ATOM 750 N N . GLN A 1 120 ? -11.166 46.201 31.834 1.00 17.31 100 GLN A N 1
ATOM 751 C CA . GLN A 1 120 ? -10.302 47.205 32.465 1.00 17.82 100 GLN A CA 1
ATOM 752 C C . GLN A 1 120 ? -11.020 48.504 32.789 1.00 19.00 100 GLN A C 1
ATOM 753 O O . GLN A 1 120 ? -10.382 49.476 33.198 1.00 20.48 100 GLN A O 1
ATOM 759 N N . ASP A 1 121 ? -12.347 48.560 32.599 1.00 16.08 101 ASP A N 1
ATOM 760 C CA . ASP A 1 121 ? -13.075 49.767 32.937 1.00 15.90 101 ASP A CA 1
ATOM 761 C C . ASP A 1 121 ? -12.870 50.054 34.436 1.00 18.29 101 ASP A C 1
ATOM 762 O O . ASP A 1 121 ? -12.954 49.132 35.250 1.00 17.08 101 ASP A O 1
ATOM 767 N N . PRO A 1 122 ? -12.581 51.314 34.825 1.00 18.59 102 PRO A N 1
ATOM 768 C CA . PRO A 1 122 ? -12.304 51.582 36.251 1.00 18.55 102 PRO A CA 1
ATOM 769 C C . PRO A 1 122 ? -13.420 51.293 37.232 1.00 20.98 102 PRO A C 1
ATOM 770 O O . PRO A 1 122 ? -13.143 51.191 38.430 1.00 20.81 102 PRO A O 1
ATOM 774 N N . ARG A 1 123 ? -14.679 51.138 36.747 1.00 16.57 103 ARG A N 1
ATOM 775 C CA . ARG A 1 123 ? -15.828 50.853 37.606 1.00 15.68 103 ARG A CA 1
ATOM 776 C C . ARG A 1 123 ? -15.938 49.347 37.934 1.00 15.79 103 ARG A C 1
ATOM 777 O O . ARG A 1 123 ? -16.691 48.990 38.837 1.00 18.15 103 ARG A O 1
ATOM 785 N N . VAL A 1 124 ? -15.203 48.475 37.195 1.00 15.18 104 VAL A N 1
ATOM 786 C CA . VAL A 1 124 ? -15.306 47.021 37.315 1.00 15.02 104 VAL A CA 1
ATOM 787 C C . VAL A 1 124 ? -14.896 46.447 38.677 1.00 18.67 104 VAL A C 1
ATOM 788 O O . VAL A 1 124 ? -15.650 45.623 39.223 1.00 18.25 104 VAL A O 1
ATOM 792 N N . PRO A 1 125 ? -13.757 46.866 39.276 1.00 19.15 105 PRO A N 1
ATOM 793 C CA . PRO A 1 125 ? -13.383 46.272 40.572 1.00 19.42 105 PRO A CA 1
ATOM 794 C C . PRO A 1 125 ? -14.457 46.451 41.643 1.00 21.74 105 PRO A C 1
ATOM 795 O O . PRO A 1 125 ? -14.821 45.468 42.294 1.00 20.48 105 PRO A O 1
ATOM 799 N N . ALA A 1 126 ? -15.054 47.660 41.770 1.00 19.02 106 ALA A N 1
ATOM 800 C CA . ALA A 1 126 ? -16.076 47.882 42.786 1.00 20.30 106 ALA A CA 1
ATOM 801 C C . ALA A 1 126 ? -17.387 47.187 42.442 1.00 21.71 106 ALA A C 1
ATOM 802 O O . ALA A 1 126 ? -18.067 46.676 43.327 1.00 21.39 106 ALA A O 1
ATOM 804 N N . LEU A 1 127 ? -17.722 47.121 41.149 1.00 18.16 107 LEU A N 1
ATOM 805 C CA . LEU A 1 127 ? -18.941 46.443 40.734 1.00 17.56 107 LEU A CA 1
ATOM 806 C C . LEU A 1 127 ? -18.848 44.938 41.046 1.00 19.49 107 LEU A C 1
ATOM 807 O O . LEU A 1 127 ? -19.827 44.360 41.530 1.00 20.99 107 LEU A O 1
ATOM 812 N N . ALA A 1 128 ? -17.675 44.341 40.844 1.00 17.37 108 ALA A N 1
ATOM 813 C CA . ALA A 1 128 ? -17.442 42.926 41.140 1.00 17.32 108 ALA A CA 1
ATOM 814 C C . ALA A 1 128 ? -17.584 42.691 42.620 1.00 21.91 108 ALA A C 1
ATOM 815 O O . ALA A 1 128 ? -18.257 41.740 43.014 1.00 20.46 108 ALA A O 1
ATOM 817 N N . GLN A 1 129 ? -17.046 43.621 43.441 1.00 19.89 109 GLN A N 1
ATOM 818 C CA . GLN A 1 129 ? -17.176 43.524 44.893 1.00 21.03 109 GLN A CA 1
ATOM 819 C C . GLN A 1 129 ? -18.665 43.597 45.297 1.00 24.47 109 GLN A C 1
ATOM 820 O O . GLN A 1 129 ? -19.136 42.750 46.069 1.00 25.72 109 GLN A O 1
ATOM 826 N N . GLU A 1 130 ? -19.430 44.567 44.739 1.00 20.98 110 GLU A N 1
ATOM 827 C CA . GLU A 1 130 ? -20.862 44.709 45.043 1.00 21.08 110 GLU A CA 1
ATOM 828 C C . GLU A 1 130 ? -21.677 43.494 44.624 1.00 24.45 110 GLU A C 1
ATOM 829 O O . GLU A 1 130 ? -22.623 43.120 45.329 1.00 25.35 110 GLU A O 1
ATOM 835 N N . MET A 1 131 ? -21.322 42.898 43.460 1.00 20.47 111 MET A N 1
ATOM 836 C CA . MET A 1 131 ? -22.039 41.751 42.907 1.00 19.89 111 MET A CA 1
ATOM 837 C C . MET A 1 131 ? -21.637 40.433 43.562 1.00 25.23 111 MET A C 1
ATOM 838 O O . MET A 1 131 ? -22.342 39.434 43.403 1.00 27.67 111 MET A O 1
ATOM 843 N N . GLY A 1 132 ? -20.492 40.420 44.240 1.00 21.58 112 GLY A N 1
ATOM 844 C CA . GLY A 1 132 ? -19.947 39.194 44.821 1.00 21.14 112 GLY A CA 1
ATOM 845 C C . GLY A 1 132 ? -19.521 38.244 43.712 1.00 24.76 112 GLY A C 1
ATOM 846 O O . GLY A 1 132 ? -19.753 37.034 43.791 1.00 24.91 112 GLY A O 1
ATOM 847 N N . ASN A 1 133 ? -18.946 38.795 42.638 1.00 19.72 113 ASN A N 1
ATOM 848 C CA . ASN A 1 133 ? -18.562 37.981 41.499 1.00 18.26 113 ASN A CA 1
ATOM 849 C C . ASN A 1 133 ? -17.151 38.380 41.028 1.00 18.86 113 ASN A C 1
ATOM 850 O O . ASN A 1 133 ? -16.518 39.259 41.626 1.00 19.58 113 ASN A O 1
ATOM 855 N N . THR A 1 134 ? -16.643 37.725 39.976 1.00 15.32 114 THR A N 1
ATOM 856 C CA . THR A 1 134 ? -15.337 38.053 39.436 1.00 14.62 114 THR A CA 1
ATOM 857 C C . THR A 1 134 ? -15.417 39.361 38.651 1.00 17.45 114 THR A C 1
ATOM 858 O O . THR A 1 134 ? -16.520 39.769 38.226 1.00 15.98 114 THR A O 1
ATOM 862 N N A ARG A 1 135 ? -14.244 39.975 38.391 0.39 15.41 115 ARG A N 1
ATOM 863 N N B ARG A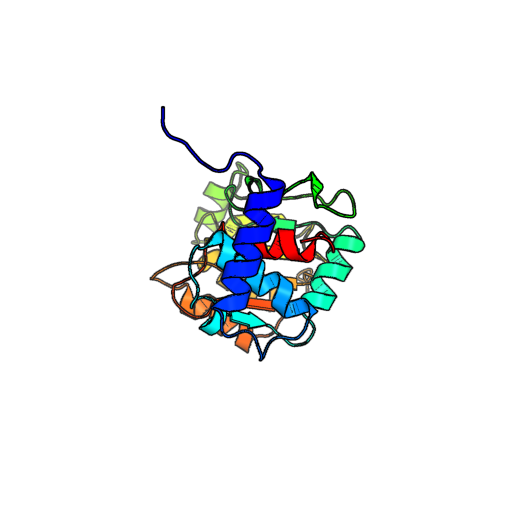 1 135 ? -14.248 39.988 38.409 0.61 15.80 115 ARG A N 1
ATOM 864 C CA A ARG A 1 135 ? -14.142 41.170 37.553 0.39 14.73 115 ARG A CA 1
ATOM 865 C CA B ARG A 1 135 ? -14.179 41.172 37.555 0.61 14.80 115 ARG A CA 1
ATOM 866 C C A ARG A 1 135 ? -14.536 40.818 36.106 0.39 16.93 115 ARG A C 1
ATOM 867 C C B ARG A 1 135 ? -14.611 40.790 36.133 0.61 15.68 115 ARG A C 1
ATOM 868 O O A ARG A 1 135 ? -15.190 41.624 35.447 0.39 16.77 115 ARG A O 1
ATOM 869 O O B ARG A 1 135 ? -15.359 41.542 35.516 0.61 15.12 115 ARG A O 1
ATOM 884 N N . SER A 1 136 ? -14.200 39.587 35.636 1.00 14.36 116 SER A N 1
ATOM 885 C CA . SER A 1 136 ? -14.567 39.131 34.288 1.00 14.00 116 SER A CA 1
ATOM 886 C C . SER A 1 136 ? -16.076 39.079 34.123 1.00 15.54 116 SER A C 1
ATOM 887 O O . SER A 1 136 ? -16.582 39.524 33.089 1.00 16.99 116 SER A O 1
ATOM 890 N N . ALA A 1 137 ? -16.818 38.586 35.134 1.00 13.82 117 ALA A N 1
ATOM 891 C CA . ALA A 1 137 ? -18.282 38.526 35.021 1.00 14.44 117 ALA A CA 1
ATOM 892 C C . ALA A 1 137 ? -18.904 39.903 35.164 1.00 16.37 117 ALA A C 1
ATOM 893 O O . ALA A 1 137 ? -19.836 40.259 34.413 1.00 16.09 117 ALA A O 1
ATOM 895 N N . ALA A 1 138 ? -18.441 40.686 36.162 1.00 14.90 118 ALA A N 1
ATOM 896 C CA . ALA A 1 138 ? -19.027 42.002 36.399 1.00 14.49 118 ALA A CA 1
ATOM 897 C C . ALA A 1 138 ? -18.892 42.913 35.181 1.00 16.00 118 ALA A C 1
ATOM 898 O O . ALA A 1 138 ? -19.793 43.703 34.888 1.00 16.17 118 ALA A O 1
ATOM 900 N N . ALA A 1 139 ? -17.779 42.799 34.450 1.00 14.23 119 ALA A N 1
ATOM 901 C CA . ALA A 1 139 ? -17.562 43.635 33.266 1.00 14.01 119 ALA A CA 1
ATOM 902 C C . ALA A 1 139 ? -18.644 43.434 32.194 1.00 15.02 119 ALA A C 1
ATOM 903 O O . ALA A 1 139 ? -18.938 44.369 31.442 1.00 14.37 119 ALA A O 1
ATOM 905 N N . LEU A 1 140 ? -19.265 42.236 32.140 1.00 13.25 120 LEU A N 1
ATOM 906 C CA . LEU A 1 140 ? -20.330 41.983 31.177 1.00 12.92 120 LEU A CA 1
ATOM 907 C C . LEU A 1 140 ? -21.531 42.883 31.369 1.00 15.13 120 LEU A C 1
ATOM 908 O O . LEU A 1 140 ? -22.294 43.093 30.434 1.00 13.58 120 LEU A O 1
ATOM 913 N N . GLU A 1 141 ? -21.737 43.434 32.586 1.00 13.27 121 GLU A N 1
ATOM 914 C CA . GLU A 1 141 ? -22.873 44.356 32.776 1.00 14.36 121 GLU A CA 1
ATOM 915 C C . GLU A 1 141 ? -22.723 45.585 31.872 1.00 16.16 121 GLU A C 1
ATOM 916 O O . GLU A 1 141 ? -23.709 46.118 31.352 1.00 14.73 121 GLU A O 1
ATOM 922 N N . LEU A 1 142 ? -21.473 46.000 31.646 1.00 14.01 122 LEU A N 1
ATOM 923 C CA . LEU A 1 142 ? -21.170 47.126 30.763 1.00 13.66 122 LEU A CA 1
ATOM 924 C C . LEU A 1 142 ? -21.352 46.798 29.278 1.00 14.63 122 LEU A C 1
ATOM 925 O O . LEU A 1 142 ? -21.311 47.714 28.440 1.00 15.36 122 LEU A O 1
ATOM 930 N N . TRP A 1 143 ? -21.577 45.492 28.932 1.00 13.51 123 TRP A N 1
ATOM 931 C CA . TRP A 1 143 ? -21.840 45.159 27.529 1.00 13.16 123 TRP A CA 1
ATOM 932 C C . TRP A 1 143 ? -23.277 45.491 27.131 1.00 13.63 123 TRP A C 1
ATOM 933 O O . TRP A 1 143 ? -23.571 45.510 25.941 1.00 14.31 123 TRP A O 1
ATOM 944 N N . ARG A 1 144 ? -24.181 45.697 28.117 1.00 12.58 124 ARG A N 1
ATOM 945 C CA . ARG A 1 144 ? -25.602 45.898 27.802 1.00 12.74 124 ARG A CA 1
ATOM 946 C C . ARG A 1 144 ? -25.917 46.808 26.631 1.00 14.55 124 ARG A C 1
ATOM 947 O O . ARG A 1 144 ? -26.645 46.389 25.730 1.00 14.68 124 ARG A O 1
ATOM 955 N N . PRO A 1 145 ? -25.306 48.011 26.537 1.00 14.06 125 PRO A N 1
ATOM 956 C CA . PRO A 1 145 ? -25.632 48.900 25.398 1.00 13.80 125 PRO A CA 1
ATOM 957 C C . PRO A 1 145 ? -25.194 48.408 24.021 1.00 15.07 125 PRO A C 1
ATOM 958 O O . PRO A 1 145 ? -25.732 48.878 23.041 1.00 17.01 125 PRO A O 1
ATOM 962 N N . LYS A 1 146 ? -24.262 47.433 23.955 1.00 13.57 126 LYS A N 1
ATOM 963 C CA . LYS A 1 146 ? -23.782 46.921 22.670 1.00 14.15 126 LYS A CA 1
ATOM 964 C C . LYS A 1 146 ? -24.214 45.468 22.438 1.00 16.43 126 LYS A C 1
ATOM 965 O O . LYS A 1 146 ? -23.912 44.903 21.379 1.00 17.41 126 L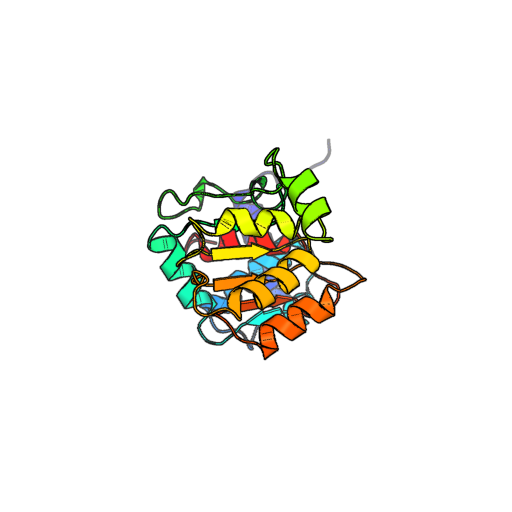YS A O 1
ATOM 971 N N . LEU A 1 147 ? -24.896 44.840 23.423 1.00 13.91 127 LEU A N 1
ATOM 972 C CA . LEU A 1 147 ? -25.188 43.413 23.357 1.00 13.42 127 LEU A CA 1
ATOM 973 C C . LEU A 1 147 ? -26.205 42.983 22.287 1.00 16.61 127 LEU A C 1
ATOM 974 O O . LEU A 1 147 ? -26.047 41.892 21.732 1.00 15.18 127 LEU A O 1
ATOM 979 N N . GLU A 1 148 ? -27.242 43.802 21.999 1.00 16.31 128 GLU A N 1
ATOM 980 C CA . GLU A 1 148 ? -28.225 43.394 20.999 1.00 16.69 128 GLU A CA 1
ATOM 981 C C . GLU A 1 148 ? -27.575 43.217 19.603 1.00 19.57 128 GLU A C 1
ATOM 982 O O . GLU A 1 148 ? -27.031 44.169 19.018 1.00 19.73 128 GLU A O 1
ATOM 988 N N . GLY A 1 149 ? -27.639 41.993 19.100 1.00 16.87 129 GLY A N 1
ATOM 989 C CA . GLY A 1 149 ? -27.063 41.636 17.797 1.00 16.35 129 GLY A CA 1
ATOM 990 C C . GLY A 1 149 ? -25.555 41.478 17.796 1.00 17.69 129 GLY A C 1
ATOM 991 O O . GLY A 1 149 ? -24.966 41.321 16.727 1.00 17.74 129 GLY A O 1
ATOM 992 N N . ALA A 1 150 ? -24.899 41.563 18.970 1.00 14.76 130 ALA A N 1
ATOM 993 C CA . ALA A 1 150 ? -23.438 41.427 19.023 1.00 14.84 130 ALA A CA 1
ATOM 994 C C . ALA A 1 150 ? -22.959 39.992 18.788 1.00 15.63 130 ALA A C 1
ATOM 995 O O . ALA A 1 150 ? -23.716 39.024 18.923 1.00 14.91 130 ALA A O 1
ATOM 997 N N . VAL A 1 151 ? -21.656 39.855 18.469 1.00 13.48 131 VAL A N 1
ATOM 998 C CA . VAL A 1 151 ? -21.013 38.529 18.448 1.00 12.44 131 VAL A CA 1
ATOM 999 C C . VAL A 1 151 ? -20.195 38.499 19.723 1.00 14.18 131 VAL A C 1
ATOM 1000 O O . VAL A 1 151 ? -19.317 39.344 19.924 1.00 14.33 131 VAL A O 1
ATOM 1004 N N . VAL A 1 152 ? -20.534 37.581 20.645 1.00 12.77 132 VAL A N 1
ATOM 1005 C CA . VAL A 1 152 ? -19.823 37.464 21.920 1.00 11.57 132 VAL A CA 1
ATOM 1006 C C . VAL A 1 152 ? -18.647 36.502 21.747 1.00 13.94 132 VAL A C 1
ATOM 1007 O O . VAL A 1 152 ? -18.825 35.424 21.163 1.00 13.46 132 VAL A O 1
ATOM 1011 N N . ALA A 1 153 ? -17.487 36.862 22.305 1.00 11.89 133 ALA A N 1
ATOM 1012 C CA . ALA A 1 153 ? -16.282 36.046 22.204 1.00 12.02 133 ALA A CA 1
ATOM 1013 C C . ALA A 1 153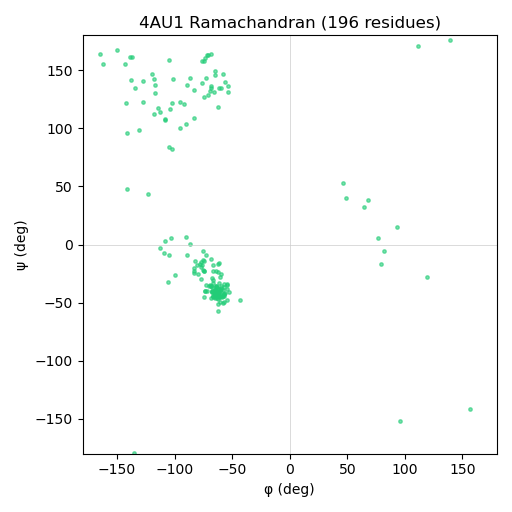 ? -15.709 35.906 23.613 1.00 14.51 133 ALA A C 1
ATOM 1014 O O . ALA A 1 153 ? -15.059 36.819 24.128 1.00 12.80 133 ALA A O 1
ATOM 1016 N N . ILE A 1 154 ? -16.022 34.761 24.255 1.00 12.81 134 ILE A N 1
ATOM 1017 C CA . ILE A 1 154 ? -15.541 34.464 25.618 1.00 11.95 134 ILE A CA 1
ATOM 1018 C C . ILE A 1 154 ? -14.499 33.367 25.520 1.00 13.80 134 ILE A C 1
ATOM 1019 O O . ILE A 1 154 ? -14.854 32.202 25.266 1.00 13.98 134 ILE A O 1
ATOM 1024 N N . GLY A 1 155 ? -13.243 33.731 25.713 1.00 11.95 135 GLY A N 1
ATOM 1025 C CA . GLY A 1 155 ? -12.158 32.760 25.618 1.00 12.12 135 GLY A CA 1
ATOM 1026 C C . GLY A 1 155 ? -11.416 32.457 26.893 1.00 16.46 135 GLY A C 1
ATOM 1027 O O . GLY A 1 155 ? -10.563 31.551 26.944 1.00 18.98 135 GLY A O 1
ATOM 1028 N N A ASN A 1 156 ? -11.754 33.170 27.942 0.50 12.68 136 ASN A N 1
ATOM 1029 N N B ASN A 1 156 ? -11.756 33.151 27.974 0.50 12.97 136 ASN A N 1
ATO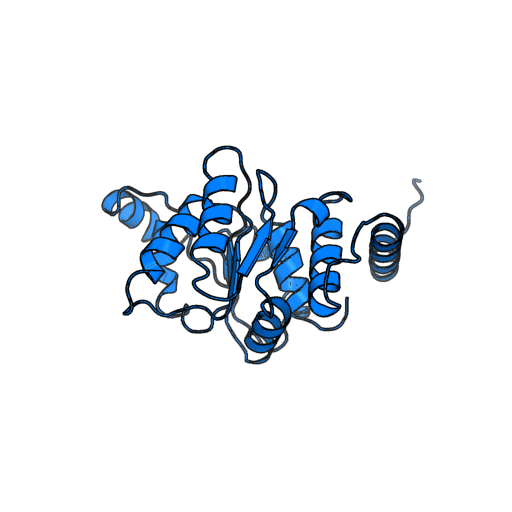M 1030 C CA A ASN A 1 156 ? -11.046 32.994 29.153 0.50 12.22 136 ASN A CA 1
ATOM 1031 C CA B ASN A 1 156 ? -11.014 32.993 29.190 0.50 13.11 136 ASN A CA 1
ATOM 1032 C C A ASN A 1 156 ? -11.945 32.469 30.238 0.50 17.86 136 ASN A C 1
ATOM 1033 C C B ASN A 1 156 ? -11.849 32.530 30.349 0.50 19.25 136 ASN A C 1
ATOM 1034 O O A ASN A 1 156 ? -11.883 31.275 30.558 0.50 19.77 136 ASN A O 1
ATOM 1035 O O B ASN A 1 156 ? -11.704 31.383 30.773 0.50 22.99 136 ASN A O 1
ATOM 1044 N N . ALA A 1 157 ? -12.821 33.354 30.746 1.00 12.36 137 ALA A N 1
ATOM 1045 C CA . ALA A 1 157 ? -13.586 33.251 31.955 1.00 12.60 137 ALA A CA 1
ATOM 1046 C C . ALA A 1 157 ? -14.871 32.437 31.989 1.00 12.09 137 ALA A C 1
ATOM 1047 O O . ALA A 1 157 ? -15.918 32.939 31.554 1.00 13.38 137 ALA A O 1
ATOM 1049 N N . PRO A 1 158 ? -14.854 31.241 32.626 1.00 11.59 138 PRO A N 1
ATOM 1050 C CA . PRO A 1 158 ? -16.114 30.495 32.801 1.00 11.27 138 PRO A CA 1
ATOM 1051 C C . PRO A 1 158 ? -17.165 31.319 33.556 1.00 14.07 138 PRO A C 1
ATOM 1052 O O . PRO A 1 158 ? -18.357 31.201 33.282 1.00 14.48 138 PRO A O 1
ATOM 1056 N N . THR A 1 159 ? -16.735 32.165 34.518 1.00 12.82 139 THR A N 1
ATOM 1057 C CA . THR A 1 159 ? -17.727 32.961 35.261 1.00 13.01 139 THR A CA 1
ATOM 1058 C C . THR A 1 159 ? -18.408 33.981 34.337 1.00 15.39 139 THR A C 1
ATOM 1059 O O . THR A 1 159 ? -19.579 34.306 34.571 1.00 14.91 139 THR A O 1
ATOM 1063 N N . ALA A 1 160 ? -17.692 34.484 33.290 1.00 13.19 140 ALA A N 1
ATOM 1064 C CA . ALA A 1 160 ? -18.341 35.412 32.344 1.00 12.88 140 ALA A CA 1
ATOM 1065 C C . ALA A 1 160 ? -19.407 34.651 31.548 1.00 14.70 140 ALA A C 1
ATOM 1066 O O . ALA A 1 160 ? -20.519 35.158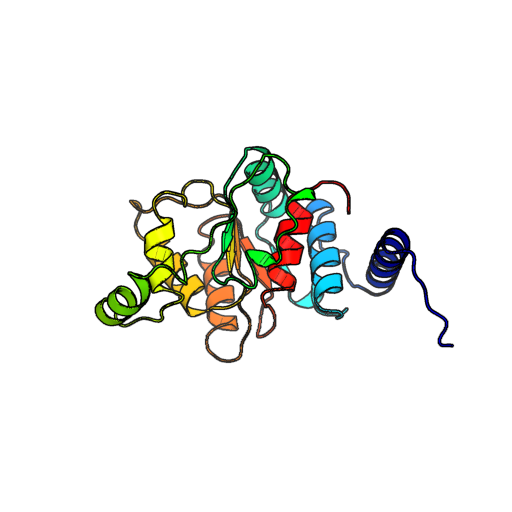 31.362 1.00 13.86 140 ALA A O 1
ATOM 1068 N N . LEU A 1 161 ? -19.099 33.409 31.130 1.00 11.85 141 LEU A N 1
ATOM 1069 C CA . LEU A 1 161 ? -20.084 32.653 30.364 1.00 12.67 141 LEU A CA 1
ATOM 1070 C C . LEU A 1 161 ? -21.303 32.298 31.231 1.00 14.89 141 LEU A C 1
ATOM 1071 O O . LEU A 1 161 ? -22.437 32.495 30.788 1.00 14.09 141 LEU A O 1
ATOM 1076 N N . PHE A 1 162 ? -21.080 31.829 32.468 1.00 13.22 142 PHE A N 1
ATOM 1077 C CA . PHE A 1 162 ? -22.208 31.516 33.348 1.00 13.00 142 PHE A CA 1
ATOM 1078 C C . PHE A 1 162 ? -23.023 32.779 33.638 1.00 14.28 142 PHE A C 1
ATOM 1079 O O . PHE A 1 162 ? -24.259 32.749 33.621 1.00 14.85 142 PHE A O 1
ATOM 1087 N N . HIS A 1 163 ? -22.331 33.906 33.891 1.00 13.28 143 HIS A N 1
ATOM 1088 C CA . HIS A 1 163 ? -23.072 35.135 34.193 1.00 12.67 143 HIS A CA 1
ATOM 1089 C C . HIS A 1 163 ? -23.903 35.593 32.988 1.00 14.46 143 HIS A C 1
ATOM 1090 O O . HIS A 1 163 ? -25.042 36.023 33.164 1.00 14.63 143 HIS A O 1
ATOM 1097 N N . LEU A 1 164 ? -23.340 35.461 31.756 1.00 12.29 144 LEU A N 1
ATOM 1098 C CA . LEU A 1 164 ? -24.092 35.844 30.557 1.00 12.61 144 LEU A CA 1
ATOM 1099 C C . LEU A 1 164 ? -25.353 34.980 30.448 1.00 15.11 144 LEU A C 1
ATOM 1100 O O . LEU A 1 164 ? -26.412 35.497 30.111 1.00 15.34 144 LEU A O 1
ATOM 1105 N N . LEU A 1 165 ? -25.241 33.660 30.721 1.00 13.67 145 LEU A N 1
ATOM 1106 C CA . LEU A 1 165 ? -26.440 32.806 30.662 1.00 13.25 145 LEU A CA 1
ATOM 1107 C C . LEU A 1 165 ? -27.509 33.308 31.640 1.00 16.26 145 LEU A C 1
ATOM 1108 O O . LEU A 1 165 ? -28.677 33.338 31.273 1.00 16.62 145 LEU A O 1
ATOM 1113 N N . ASN A 1 166 ? -27.120 33.707 32.875 1.00 14.24 146 ASN A N 1
ATOM 1114 C CA . ASN A 1 166 ? -28.085 34.241 33.837 1.00 14.89 146 ASN A CA 1
ATOM 1115 C C . ASN A 1 166 ? -28.641 35.580 33.394 1.00 17.75 146 ASN A C 1
ATOM 1116 O O . ASN A 1 166 ? -29.839 35.817 33.575 1.00 19.13 146 ASN A O 1
ATOM 1121 N N . MET A 1 167 ? -27.817 36.442 32.768 1.00 14.81 147 MET A N 1
ATOM 1122 C CA . MET A 1 167 ? -28.328 37.742 32.289 1.00 14.52 147 MET A CA 1
ATOM 1123 C C . MET A 1 167 ? -29.407 37.490 31.250 1.00 16.34 147 MET A C 1
ATOM 1124 O O . MET A 1 167 ? -30.432 38.158 31.274 1.00 17.15 147 MET A O 1
ATOM 1129 N N . LEU A 1 168 ? -29.190 36.502 30.344 1.00 14.32 148 LEU A N 1
ATOM 1130 C CA . LEU A 1 168 ? -30.108 36.204 29.231 1.00 15.01 148 LEU A CA 1
ATOM 1131 C C . LEU A 1 168 ? -31.377 35.470 29.655 1.00 20.11 148 LEU A C 1
ATOM 1132 O O . LEU A 1 168 ? -32.285 35.331 28.827 1.00 19.75 148 LEU A O 1
ATOM 1137 N N . GLU A 1 169 ? -31.483 35.080 30.943 1.00 18.07 149 GLU A N 1
ATOM 1138 C CA . GLU A 1 169 ? -32.719 34.482 31.462 1.00 18.11 149 GLU A CA 1
ATOM 1139 C C . GLU A 1 169 ? -33.758 35.577 31.706 1.00 23.72 149 GLU A C 1
ATOM 1140 O O . GLU A 1 169 ? -34.944 35.265 31.895 1.00 23.48 149 GLU A O 1
ATOM 1146 N N . ASP A 1 170 ? -33.328 36.854 31.734 1.00 18.86 150 ASP A N 1
ATOM 1147 C CA . ASP A 1 170 ? -34.253 37.977 31.908 1.00 19.22 150 ASP A CA 1
ATOM 1148 C C . ASP A 1 170 ? -34.664 38.441 30.500 1.00 22.63 150 ASP A C 1
ATOM 1149 O O . ASP A 1 170 ? -33.788 38.846 29.722 1.00 20.33 150 ASP A O 1
ATOM 1154 N N . PRO A 1 171 ? -35.978 38.421 30.152 1.00 22.17 151 PRO A N 1
ATOM 1155 C CA . PRO A 1 171 ? -36.397 38.853 28.800 1.00 22.57 151 PRO A CA 1
ATOM 1156 C C . PRO A 1 171 ? -36.090 40.315 28.468 1.00 24.40 151 PRO A C 1
ATOM 1157 O O . PRO A 1 171 ? -36.051 40.670 27.285 1.00 25.27 151 PRO A O 1
ATOM 1161 N N . ALA A 1 172 ? -35.805 41.135 29.490 1.00 21.06 152 ALA A N 1
ATOM 1162 C CA . ALA A 1 172 ? -35.458 42.543 29.284 1.00 21.55 152 ALA A CA 1
ATOM 1163 C C . ALA A 1 172 ? -34.010 42.696 28.783 1.00 23.17 152 ALA A C 1
ATOM 1164 O O . ALA A 1 172 ? -33.658 43.737 28.235 1.00 23.38 152 ALA A O 1
ATOM 1166 N N . CYS A 1 173 ? -33.166 41.666 28.976 1.00 19.01 153 CYS A N 1
ATOM 1167 C CA . CYS A 1 173 ? -31.780 41.766 28.572 1.00 17.39 153 CYS A CA 1
ATOM 1168 C C . CYS A 1 173 ? -31.618 41.783 27.037 1.00 19.61 153 CYS A C 1
ATOM 1169 O O . CYS A 1 173 ? -32.169 40.917 26.361 1.00 19.44 153 CYS A O 1
ATOM 1172 N N . PRO A 1 174 ? -30.818 42.718 26.474 1.00 16.28 154 PRO A N 1
ATOM 1173 C CA . PRO A 1 174 ? -30.504 42.650 25.034 1.00 15.40 154 PRO A CA 1
ATOM 1174 C C . PRO A 1 174 ? -29.847 41.302 24.725 1.00 18.54 154 PRO A C 1
ATOM 1175 O O . PRO A 1 174 ? -29.075 40.772 25.544 1.00 18.66 154 PRO A O 1
ATOM 1179 N N . ARG A 1 175 ? -30.102 40.766 23.522 1.00 15.18 155 ARG A N 1
ATOM 1180 C CA . ARG A 1 175 ? -29.622 39.426 23.170 1.00 14.59 155 ARG A CA 1
ATOM 1181 C C . ARG A 1 175 ? -28.649 39.460 22.001 1.00 16.17 155 ARG A C 1
ATOM 1182 O O . ARG A 1 175 ? -28.918 40.080 20.970 1.00 15.94 155 ARG A O 1
ATOM 1190 N N . PRO A 1 176 ? -27.496 38.794 22.164 1.00 13.89 156 PRO A N 1
ATOM 1191 C CA . PRO A 1 176 ? -26.502 38.777 21.084 1.00 13.33 156 PRO A CA 1
ATOM 1192 C C . PRO A 1 176 ? -26.952 37.929 19.884 1.00 16.17 156 PRO A C 1
ATOM 1193 O O . PRO A 1 176 ? -27.831 37.085 20.034 1.00 16.16 156 PRO A O 1
ATOM 1197 N N . ALA A 1 177 ? -26.306 38.110 18.716 1.00 14.92 157 ALA A N 1
ATOM 1198 C CA . ALA A 1 177 ? -26.581 37.320 17.513 1.00 15.65 157 ALA A CA 1
ATOM 1199 C C . ALA A 1 177 ? -25.943 35.943 17.631 1.00 17.28 157 ALA A C 1
ATOM 1200 O O . ALA A 1 177 ? -26.459 34.986 17.071 1.00 17.74 157 ALA A O 1
ATOM 1202 N N . ALA A 1 178 ? -24.824 35.832 18.370 1.00 15.44 158 ALA A N 1
ATOM 1203 C CA . ALA A 1 178 ? -24.108 34.566 18.501 1.00 14.33 158 ALA A CA 1
ATOM 1204 C C . ALA A 1 178 ? -23.179 34.610 19.689 1.00 15.33 158 ALA A C 1
ATOM 1205 O O . ALA A 1 178 ? -22.693 35.690 20.041 1.00 15.09 158 ALA A O 1
ATOM 1207 N N . ILE A 1 179 ? -22.846 33.421 20.238 1.00 13.17 159 ILE A N 1
ATOM 1208 C CA . ILE A 1 179 ? -21.895 33.324 21.335 1.00 12.41 159 ILE A CA 1
ATOM 1209 C C . ILE A 1 179 ? -20.825 32.312 20.966 1.00 14.67 159 ILE A C 1
ATOM 1210 O O . ILE A 1 179 ? -21.134 31.132 20.745 1.00 13.72 159 ILE A O 1
ATOM 1215 N N . ILE A 1 180 ? -19.553 32.754 20.966 1.00 12.70 160 ILE A N 1
ATOM 1216 C CA . ILE A 1 180 ? -18.393 31.869 20.835 1.00 12.31 160 ILE A CA 1
ATOM 1217 C C . ILE A 1 180 ? -18.022 31.646 22.303 1.00 14.21 160 ILE A C 1
ATOM 1218 O O . ILE A 1 180 ? -17.415 32.535 22.934 1.00 14.24 160 ILE A O 1
ATOM 1223 N N . GLY A 1 181 ? -18.431 30.494 22.831 1.00 12.18 161 GLY A N 1
ATOM 1224 C CA . GLY A 1 181 ? -18.229 30.194 24.241 1.00 11.73 161 GLY A CA 1
ATOM 1225 C C . GLY A 1 181 ? -17.109 29.203 24.438 1.00 13.64 161 GLY A C 1
ATOM 1226 O O . GLY A 1 181 ? -17.352 28.008 24.607 1.00 13.46 161 GLY A O 1
ATOM 1227 N N . CYS A 1 182 ? -15.870 29.713 24.474 1.00 12.30 162 CYS A N 1
ATOM 1228 C CA . CYS A 1 182 ? -14.706 28.869 24.554 1.00 11.35 162 CYS A CA 1
ATOM 1229 C C . CYS A 1 182 ? -13.798 29.149 25.749 1.00 13.41 162 CYS A C 1
ATOM 1230 O O . CYS A 1 182 ? -12.564 29.096 25.588 1.00 13.48 162 CYS A O 1
ATOM 1233 N N . PRO A 1 183 ? -14.332 29.360 26.971 1.00 11.50 163 PRO A N 1
ATOM 1234 C CA . PRO A 1 183 ? -13.419 29.530 28.111 1.00 11.22 163 PRO A CA 1
ATOM 1235 C C . PRO A 1 183 ? -12.640 28.240 28.361 1.00 15.23 163 PRO A C 1
ATOM 1236 O O . PRO A 1 183 ? -13.112 27.141 28.062 1.00 16.18 163 PRO A O 1
ATOM 1240 N N . VAL A 1 184 ? -11.429 28.379 28.851 1.00 14.84 164 VAL A N 1
ATOM 1241 C CA . VAL A 1 184 ? -10.510 27.272 29.114 1.00 12.73 164 VAL A CA 1
ATOM 1242 C C . VAL A 1 184 ? -10.465 27.022 30.612 1.00 15.23 164 VAL A C 1
ATOM 1243 O O . VAL A 1 184 ? -10.763 27.945 31.373 1.00 17.58 164 VAL A O 1
ATOM 1247 N N . GLY A 1 185 ? -10.051 25.835 31.013 1.00 15.02 165 GLY A N 1
ATOM 1248 C CA . GLY A 1 185 ? -9.791 25.671 32.429 1.00 15.84 165 GLY A CA 1
ATOM 1249 C C . GLY A 1 185 ? -10.220 24.402 33.074 1.00 15.30 165 GLY A C 1
ATOM 1250 O O . GLY A 1 185 ? -10.928 23.582 32.482 1.00 15.43 165 GLY A O 1
ATOM 1251 N N . PHE A 1 186 ? -9.854 24.328 34.351 1.00 13.42 166 PHE A N 1
ATOM 1252 C CA . PHE A 1 186 ? -10.099 23.160 35.164 1.00 13.77 166 PHE A CA 1
ATOM 1253 C C . PHE A 1 186 ? -11.315 23.293 36.056 1.00 17.09 166 PHE A C 1
ATOM 1254 O O . PHE A 1 186 ? -11.885 22.269 36.489 1.00 17.76 166 PHE A O 1
ATOM 1262 N N . ILE A 1 187 ? -11.650 24.545 36.404 1.00 15.02 167 ILE A N 1
ATOM 1263 C CA . ILE A 1 187 ? -12.733 24.853 37.344 1.00 15.39 167 ILE A CA 1
ATOM 1264 C C . ILE A 1 187 ? -13.808 25.664 36.636 1.00 17.17 167 ILE A C 1
ATOM 1265 O O . ILE A 1 187 ? -13.570 26.817 36.239 1.00 18.64 167 ILE A O 1
ATOM 1270 N N . GLY A 1 188 ? -14.964 25.042 36.471 1.00 15.11 168 GLY A N 1
ATOM 1271 C CA . GLY A 1 188 ? -16.121 25.690 35.874 1.00 14.44 168 GLY A CA 1
ATOM 1272 C C . GLY A 1 188 ? -16.142 25.805 34.364 1.00 14.95 168 GLY A C 1
ATOM 1273 O O . GLY A 1 188 ? -17.201 26.110 33.817 1.00 13.64 168 GLY A O 1
ATOM 1274 N N . ALA A 1 189 ? -14.984 25.642 33.670 1.00 12.93 169 ALA A N 1
ATOM 1275 C CA . ALA A 1 189 ? -14.997 25.833 32.218 1.00 12.44 169 ALA A CA 1
ATOM 1276 C C . ALA A 1 189 ? -15.899 24.845 31.483 1.00 14.13 169 ALA A C 1
ATOM 1277 O O . ALA A 1 189 ? -16.818 25.260 30.766 1.00 13.88 169 ALA A O 1
ATOM 1279 N N . ALA A 1 190 ? -15.655 23.540 31.665 1.00 14.29 170 ALA A N 1
ATOM 1280 C CA . ALA A 1 190 ? -16.441 22.511 30.977 1.00 13.50 170 ALA A CA 1
ATOM 1281 C C . ALA A 1 190 ? -17.935 22.695 31.302 1.00 15.30 170 ALA A C 1
ATOM 1282 O O . ALA A 1 190 ? -18.774 22.638 30.402 1.00 14.88 170 ALA A O 1
ATOM 1284 N N . GLU A 1 191 ? -18.246 22.967 32.574 1.00 13.04 171 GLU A N 1
ATOM 1285 C CA . GLU A 1 191 ? -19.639 23.142 32.993 1.00 12.64 171 GLU A CA 1
ATOM 1286 C C . GLU A 1 191 ? -20.273 24.361 32.345 1.00 14.75 171 GLU A C 1
ATOM 1287 O O . GLU A 1 191 ? -21.440 24.285 31.955 1.00 14.86 171 GLU A O 1
ATOM 1293 N N . SER A 1 192 ? -19.541 25.476 32.237 1.00 12.87 172 SER A N 1
ATOM 1294 C CA . SER A 1 192 ? -20.147 26.669 31.638 1.00 12.32 172 SER A CA 1
ATOM 1295 C C . SER A 1 192 ? -20.512 26.420 30.169 1.00 14.60 172 SER A C 1
ATOM 1296 O O . SER A 1 192 ? -21.555 26.889 29.704 1.00 14.36 172 SER A O 1
ATOM 1299 N N . LYS A 1 193 ? -19.641 25.716 29.434 1.00 12.19 173 LYS A N 1
ATOM 1300 C CA . LYS A 1 193 ? -19.889 25.468 28.021 1.00 11.71 173 LYS A CA 1
ATOM 1301 C C . LYS A 1 193 ? -20.991 24.431 27.834 1.00 14.67 173 LYS A C 1
ATOM 1302 O O . LYS A 1 193 ? -21.818 24.593 26.944 1.00 14.05 173 LYS A O 1
ATOM 1308 N N . ALA A 1 194 ? -21.020 23.374 28.667 1.00 13.45 174 ALA A N 1
ATOM 1309 C CA . ALA A 1 194 ? -22.101 22.411 28.552 1.00 14.36 174 ALA A CA 1
ATOM 1310 C C . ALA A 1 194 ? -23.450 23.117 28.873 1.00 16.26 174 ALA A C 1
ATOM 1311 O O . ALA A 1 194 ? -24.458 22.850 28.208 1.00 16.74 174 ALA A O 1
ATOM 1313 N N . ALA A 1 195 ? -23.445 24.055 29.839 1.00 13.74 175 ALA A N 1
ATOM 1314 C CA . ALA A 1 195 ? -24.672 24.786 30.189 1.00 14.45 175 ALA A CA 1
ATOM 1315 C C . ALA A 1 195 ? -25.111 25.721 29.042 1.00 16.63 175 ALA A C 1
ATOM 1316 O O . ALA A 1 195 ? -26.316 25.865 28.777 1.00 16.69 175 ALA A O 1
ATOM 1318 N N . LEU A 1 196 ? -24.140 26.327 28.315 1.00 14.12 176 LEU A N 1
ATOM 1319 C CA . LEU A 1 196 ? -24.509 27.163 27.186 1.00 13.58 176 LEU A CA 1
ATOM 1320 C C . LEU A 1 196 ? -25.228 26.335 26.109 1.00 15.77 176 LEU A C 1
ATOM 1321 O O . LEU A 1 196 ? -26.262 26.775 25.583 1.00 14.70 176 LEU A O 1
ATOM 1326 N N . ALA A 1 197 ? -24.692 25.132 25.792 1.00 14.28 177 ALA A N 1
ATOM 1327 C CA . ALA A 1 197 ? -25.305 24.286 24.773 1.00 15.27 177 ALA A CA 1
ATOM 1328 C C . ALA A 1 197 ? -26.703 23.815 25.203 1.00 16.53 177 ALA A C 1
ATOM 1329 O O . ALA A 1 197 ? -27.614 23.829 24.384 1.00 16.97 177 ALA A O 1
ATOM 1331 N N . VAL A 1 198 ? -26.883 23.465 26.480 1.00 14.49 178 VAL A N 1
ATOM 1332 C CA . VAL A 1 198 ? -28.207 23.035 26.967 1.00 14.95 178 VAL A CA 1
ATOM 1333 C C . VAL A 1 198 ? -29.191 24.225 26.921 1.00 19.72 178 VAL A C 1
ATOM 1334 O O . VAL A 1 198 ? -30.343 24.060 26.476 1.00 19.47 178 VAL A O 1
ATOM 1338 N N . ALA A 1 199 ? -28.755 25.423 27.378 1.00 16.60 179 ALA A N 1
ATOM 1339 C CA . ALA A 1 199 ? -29.665 26.581 27.418 1.00 16.08 179 ALA A CA 1
ATOM 1340 C C . ALA A 1 199 ? -30.060 27.049 26.010 1.00 18.13 179 ALA A C 1
ATOM 1341 O O . ALA A 1 199 ? -31.183 27.545 25.801 1.00 18.05 179 ALA A O 1
ATOM 1343 N N . ASN A 1 200 ? -29.134 26.909 25.051 1.00 16.57 180 ASN A N 1
ATOM 1344 C CA . ASN A 1 200 ? -29.325 27.294 23.650 1.00 15.95 180 ASN A CA 1
ATOM 1345 C C . ASN A 1 200 ? -29.956 28.712 23.571 1.00 17.86 180 ASN A C 1
ATOM 1346 O O . ASN A 1 200 ? -30.993 28.886 22.922 1.00 18.69 180 ASN A O 1
ATOM 1351 N N . PRO A 1 201 ? -29.366 29.736 24.238 1.00 15.44 181 PRO A N 1
ATOM 1352 C CA . PRO A 1 201 ? -30.040 31.054 24.277 1.00 15.90 181 PRO A CA 1
ATOM 1353 C C . PRO A 1 201 ? -30.092 31.746 22.932 1.00 19.21 181 PRO A C 1
ATOM 1354 O O . PRO A 1 201 ? -31.090 32.380 22.576 1.00 18.08 181 PRO A O 1
ATOM 1358 N N . VAL A 1 202 ? -28.987 31.636 22.206 1.00 15.40 182 VAL A N 1
ATOM 1359 C CA . VAL A 1 202 ? -28.758 32.197 20.878 1.00 14.61 182 VAL A CA 1
ATOM 1360 C C . VAL A 1 202 ? -27.767 31.206 20.202 1.00 15.54 182 VAL A C 1
ATOM 1361 O O . VAL A 1 202 ? -27.175 30.369 20.910 1.00 15.38 182 VAL A O 1
ATOM 1365 N N . PRO A 1 203 ? -27.553 31.300 18.869 1.00 15.05 183 PRO A N 1
ATOM 1366 C CA . PRO A 1 203 ? -26.587 30.394 18.207 1.00 14.68 183 PRO A CA 1
ATOM 1367 C C . PRO A 1 203 ? -25.215 30.434 18.876 1.00 15.53 183 PRO A C 1
ATOM 1368 O O . PRO A 1 203 ? -24.701 31.520 19.193 1.00 15.57 183 PRO A O 1
ATOM 1372 N N . TRP A 1 204 ? -24.616 29.243 19.071 1.00 13.27 184 TRP A N 1
ATOM 1373 C CA . TRP A 1 204 ? -23.392 29.115 19.829 1.00 13.68 184 TRP A CA 1
ATOM 1374 C C . TRP A 1 204 ? -22.419 28.154 19.215 1.00 14.42 184 TRP A C 1
ATOM 1375 O O . TRP A 1 204 ? -22.790 27.313 18.379 1.00 14.60 184 TRP A O 1
ATOM 1386 N N . VAL A 1 205 ? -21.158 28.290 19.633 1.00 12.72 185 VAL A N 1
ATOM 1387 C CA . VAL A 1 205 ? -20.127 27.289 19.355 1.00 11.52 185 VAL A CA 1
ATOM 1388 C C . VAL A 1 205 ? -19.334 27.139 20.658 1.00 14.32 185 VAL A C 1
ATOM 1389 O O . VAL A 1 205 ? -19.094 28.130 21.373 1.00 13.87 185 VAL A O 1
ATOM 1393 N N . ILE A 1 206 ? -18.935 25.898 20.974 1.00 12.91 186 ILE A N 1
ATOM 1394 C CA . ILE A 1 206 ? -18.121 25.641 22.158 1.00 11.80 186 ILE A CA 1
ATOM 1395 C C . ILE A 1 206 ? -17.023 24.661 21.830 1.00 14.34 186 ILE A C 1
ATOM 1396 O O . ILE A 1 206 ? -17.096 23.951 20.823 1.00 14.08 186 ILE A O 1
ATOM 1401 N N . VAL A 1 207 ? -16.011 24.632 22.685 1.00 12.58 187 VAL A N 1
ATOM 1402 C CA . VAL A 1 207 ? -15.019 23.561 22.749 1.00 12.08 187 VAL A CA 1
ATOM 1403 C C . VAL A 1 207 ? -15.375 22.831 24.051 1.00 13.64 187 VAL A C 1
ATOM 1404 O O . VAL A 1 207 ? -15.201 23.386 25.154 1.00 13.39 187 VAL A O 1
ATOM 1408 N N . GLU A 1 208 ? -15.946 21.614 23.958 1.00 13.04 188 GLU A N 1
ATOM 1409 C CA . GLU A 1 208 ? -16.333 20.879 25.161 1.00 12.92 188 GLU A CA 1
ATOM 1410 C C . GLU A 1 208 ? -15.095 20.513 25.996 1.00 17.05 188 GLU A C 1
ATOM 1411 O O . GLU A 1 208 ? -14.044 20.214 25.427 1.00 18.01 188 GLU A O 1
ATOM 1417 N N . GLY A 1 209 ? -15.242 20.507 27.324 1.00 14.41 189 GLY A N 1
ATOM 1418 C CA . GLY A 1 209 ? -14.160 20.088 28.196 1.00 15.28 189 GLY A CA 1
ATOM 1419 C C . GLY A 1 209 ? -13.312 21.211 28.748 1.00 14.06 189 GLY A C 1
ATOM 1420 O O . GLY A 1 209 ? -13.787 22.346 28.928 1.00 13.97 189 GLY A O 1
ATOM 1421 N N . ARG A 1 210 ? -12.041 20.880 29.039 1.00 14.47 190 ARG A N 1
ATOM 1422 C CA . ARG A 1 210 ? -11.121 21.857 29.619 1.00 13.81 190 ARG A CA 1
ATOM 1423 C C . ARG A 1 210 ? -10.468 22.753 28.587 1.00 14.10 190 ARG A C 1
ATOM 1424 O O . ARG A 1 210 ? -9.980 23.825 28.943 1.00 14.16 190 ARG A O 1
ATOM 1432 N N . LEU A 1 211 ? -10.401 22.317 27.324 1.00 13.32 191 LEU A N 1
ATOM 1433 C CA . LEU A 1 211 ? -9.709 23.102 26.310 1.00 13.77 191 LEU A CA 1
ATOM 1434 C C . LEU A 1 211 ? -10.500 24.328 25.886 1.00 15.55 191 LEU A C 1
ATOM 1435 O O . LEU A 1 211 ? -11.715 24.375 26.059 1.00 14.51 191 LEU A O 1
ATOM 1440 N N . GLY A 1 212 ? -9.812 25.318 25.341 1.00 13.56 192 GLY A N 1
ATOM 1441 C CA . GLY A 1 212 ? -10.438 26.557 24.879 1.00 12.83 192 GLY A CA 1
ATOM 1442 C C . GLY A 1 212 ? -9.387 27.636 24.879 1.00 14.96 192 GLY A C 1
ATOM 1443 O O . GLY A 1 212 ? -8.203 27.349 24.590 1.00 14.16 192 GLY A O 1
ATOM 1444 N N . GLY A 1 213 ? -9.769 28.836 25.269 1.00 13.66 193 GLY A N 1
ATOM 1445 C CA . GLY A 1 213 ? -8.785 29.894 25.401 1.00 13.51 193 GLY A CA 1
ATOM 1446 C C . GLY A 1 213 ? -8.896 31.015 24.395 1.00 13.28 193 GLY A C 1
ATOM 1447 O O . GLY A 1 213 ? -9.652 30.917 23.416 1.00 13.55 193 GLY A O 1
ATOM 1448 N N . SER A 1 214 ? -8.117 32.062 24.630 1.00 13.12 194 SER A N 1
ATOM 1449 C CA A SER A 1 214 ? -8.135 33.260 23.791 0.0000 12.23 194 SER A CA 1
ATOM 1450 C CA B SER A 1 214 ? -8.165 33.256 23.793 1.00 12.29 194 SER A CA 1
ATOM 1451 C C . SER A 1 214 ? -7.758 32.998 22.350 1.00 14.19 194 SER A C 1
ATOM 1452 O O . SER A 1 214 ? -8.427 33.493 21.453 1.00 14.08 194 SER A O 1
ATOM 1457 N N . ALA A 1 215 ? -6.710 32.183 22.117 1.00 11.84 195 ALA A N 1
ATOM 1458 C CA . ALA A 1 215 ? -6.275 31.952 20.730 1.00 11.98 195 ALA A CA 1
ATOM 1459 C C . ALA A 1 215 ? -7.340 31.217 19.900 1.00 13.86 195 ALA A C 1
ATOM 1460 O O . ALA A 1 215 ? -7.604 31.590 18.745 1.00 13.53 195 ALA A O 1
ATOM 1462 N N . ILE A 1 216 ? -7.946 30.174 20.484 1.00 11.70 196 ILE A N 1
ATOM 1463 C CA . ILE A 1 216 ? -9.006 29.443 19.785 1.00 10.63 196 ILE A CA 1
ATOM 1464 C C . ILE A 1 216 ? -10.207 30.366 19.532 1.00 13.19 196 ILE A C 1
ATOM 1465 O O . ILE A 1 216 ? -10.789 30.336 18.443 1.00 13.89 196 ILE A O 1
ATOM 1470 N N . THR A 1 217 ? -10.547 31.202 20.542 1.00 12.20 197 THR A N 1
ATOM 1471 C CA . THR A 1 217 ? -11.693 32.115 20.415 1.00 11.65 197 THR A CA 1
ATOM 1472 C C . THR A 1 217 ? -11.468 33.167 19.313 1.00 13.66 197 THR A C 1
ATOM 1473 O O . THR A 1 217 ? -12.348 33.389 18.467 1.00 13.60 197 THR A O 1
ATOM 1477 N N . VAL A 1 218 ? -10.283 33.775 19.314 1.00 12.75 198 VAL A N 1
ATOM 1478 C CA . VAL A 1 218 ? -9.875 34.730 18.287 1.00 11.63 198 VAL A CA 1
ATOM 1479 C C . VAL A 1 218 ? -9.908 34.097 16.907 1.00 14.81 198 VAL A C 1
ATOM 1480 O O . VAL A 1 218 ? -10.397 34.717 15.955 1.00 13.95 198 VAL A O 1
ATOM 1484 N N . ALA A 1 219 ? -9.374 32.859 16.795 1.00 13.11 199 ALA A N 1
ATOM 1485 C CA . ALA A 1 219 ? -9.402 32.176 15.488 1.00 13.87 199 ALA A CA 1
ATOM 1486 C C . ALA A 1 219 ? -10.847 32.006 15.002 1.00 15.89 199 ALA A C 1
ATOM 1487 O O . ALA A 1 219 ? -11.112 32.155 13.794 1.00 14.46 199 ALA A O 1
ATOM 1489 N N . ALA A 1 220 ? -11.789 31.683 15.917 1.00 12.72 200 ALA A N 1
ATOM 1490 C CA . ALA A 1 220 ? -13.187 31.544 15.476 1.00 12.81 200 ALA A CA 1
ATOM 1491 C C . ALA A 1 220 ? -13.730 32.875 14.949 1.00 15.54 200 ALA A C 1
ATOM 1492 O O . ALA A 1 220 ? -14.348 32.912 13.869 1.00 14.95 200 ALA A O 1
ATOM 1494 N N . VAL A 1 221 ? -13.438 33.976 15.668 1.00 13.76 201 VAL A N 1
ATOM 1495 C CA . VAL A 1 221 ? -13.898 35.298 15.197 1.00 13.05 201 VAL A CA 1
ATOM 1496 C C . VAL A 1 221 ? -13.256 35.608 13.832 1.00 15.19 201 VAL A C 1
ATOM 1497 O O . VAL A 1 221 ? -13.961 36.002 12.896 1.00 15.21 201 VAL A O 1
ATOM 1501 N N . ASN A 1 222 ? -11.914 35.469 13.730 1.00 12.40 202 ASN A N 1
ATOM 1502 C CA . ASN A 1 222 ? -11.228 35.787 12.485 1.00 12.74 202 ASN A CA 1
ATOM 1503 C C . ASN A 1 222 ? -11.740 34.929 11.317 1.00 15.06 202 ASN A C 1
ATOM 1504 O O . ASN A 1 222 ? -11.832 35.447 10.194 1.00 16.44 202 ASN A O 1
ATOM 1509 N N . ALA A 1 223 ? -12.058 33.636 11.565 1.00 12.24 203 ALA A N 1
ATOM 1510 C CA . ALA A 1 223 ? -12.599 32.780 10.496 1.00 13.89 203 ALA A CA 1
ATOM 1511 C C . ALA A 1 223 ? -13.972 33.284 10.029 1.00 15.95 203 ALA A C 1
ATOM 1512 O O . ALA A 1 223 ? -14.255 33.289 8.826 1.00 17.12 203 ALA A O 1
ATOM 1514 N N . LEU A 1 224 ? -14.822 33.674 10.979 1.00 14.50 204 LEU A N 1
ATOM 1515 C CA . LEU A 1 224 ? -16.166 34.140 10.642 1.00 15.17 204 LEU A CA 1
ATOM 1516 C C . LEU A 1 224 ? -16.194 35.526 10.035 1.00 19.49 204 LEU A C 1
ATOM 1517 O O . LEU A 1 224 ? -17.179 35.858 9.362 1.00 20.22 204 LEU A O 1
ATOM 1522 N N . ALA A 1 225 ? -15.165 36.345 10.288 1.00 18.75 205 ALA A N 1
ATOM 1523 C CA . ALA A 1 225 ? -15.138 37.746 9.830 1.00 18.94 205 ALA A CA 1
ATOM 1524 C C . ALA A 1 225 ? -14.928 37.891 8.346 1.00 23.68 205 ALA A C 1
ATOM 1525 O O . ALA A 1 225 ? -15.542 38.764 7.734 1.00 23.28 205 ALA A O 1
ATOM 1527 N N . CYS A 1 226 ? -14.052 37.066 7.772 1.00 21.28 206 CYS A N 1
ATOM 1528 C CA . CYS A 1 226 ? -13.670 37.185 6.357 1.00 24.50 206 CYS A CA 1
ATOM 1529 C C . CYS A 1 226 ? -13.827 35.866 5.620 1.00 27.92 206 CYS A C 1
ATOM 1530 O O . CYS A 1 226 ? -13.497 34.823 6.167 1.00 24.42 206 CYS A O 1
ATOM 1533 N N . ARG A 1 227 ? -14.307 35.913 4.363 1.00 27.75 207 ARG A N 1
ATOM 1534 C CA . ARG A 1 227 ? -14.546 34.698 3.567 1.00 29.13 207 ARG A CA 1
ATOM 1535 C C . ARG A 1 227 ? -13.272 34.041 3.016 1.00 33.06 207 ARG A C 1
ATOM 1536 O O . ARG A 1 227 ? -13.308 32.896 2.573 1.00 34.42 207 ARG A O 1
ATOM 1544 N N . LYS A 1 228 ? -12.149 34.761 3.064 1.00 28.98 208 LYS A N 1
ATOM 1545 C CA . LYS A 1 228 ? -10.845 34.289 2.616 1.00 28.66 208 LYS A CA 1
ATOM 1546 C C . LYS A 1 228 ? -10.079 33.740 3.834 1.00 32.27 208 LYS A C 1
ATOM 1547 O O . LYS A 1 228 ? -9.895 34.467 4.818 1.00 31.10 208 LYS A O 1
ATOM 1553 N N . GLU A 1 229 ? -9.652 32.459 3.778 1.00 28.30 209 GLU A N 1
ATOM 1554 C CA . GLU A 1 229 ? -8.867 31.819 4.846 1.00 29.29 209 GLU A CA 1
ATOM 1555 C C . GLU A 1 229 ? -7.540 32.559 4.964 1.00 28.19 209 GLU A C 1
ATOM 1556 O O . GLU A 1 229 ? -6.990 32.938 3.910 1.00 33.72 209 GLU A O 1
#